Protein AF-A0A376KNY1-F1 (afdb_monomer_lite)

Sequence (199 aa):
MNQYPKTGWLLLCIYIALGVVRHRVINAESGSVFRGLLNLRKRRLEQMLTQPYLNKNAVRLAKRELRQRSLYRLTGLYNYRLQDLAVIMCDRYGLRAGYLKPWRNWLEERDGRIVFNRKWHCFRWRLFLVGQIVNTVLLILFIMYIVSHSSAEMIAPLMLLLMLVWWCPWLMITSVPTPRWTREMEVYLEKFNAEQTMV

Foldseek 3Di:
DPDPLPVLVVVLVVVVVVVVVVVCCCPPPPVVVVVVVVCPLVVVLVVLCVDPPDDPVSNVVSVLVNVQVVLCVQQVANDSLVSVLLCVLCVVVVHRSNLCNLQNVQWDDDPSATDGNVVVLVVLVVVLVVVVVVVVVVLVVVLVVCVVPHDPSNSVSVNVCCCVPPVVVSCVVSPHDDPVSVVVVVVSRVVSVVVVVVD

Secondary structure (DSSP, 8-state):
---SHHHHHHHHHHHHHHHHHHHHHHHTTHHHHHHHHHHHHHHHHHHHHH-TT--HHHHHHHHHHHHHHHHHHHH--S-HHHHHHHHHHHHHTT--TTTTGGGTTTEEEETTEEEE-HHHHHHHHHHHHHHHHHHHHHHHHHHHHHHHHS-HHHHHHHHHHHIIIIIHHHHHHH----HHHHHHHHHHHHHHHHHHTT-

Structure (mmCIF, N/CA/C/O backbone):
data_AF-A0A376KNY1-F1
#
_entry.id   AF-A0A376KNY1-F1
#
loop_
_atom_site.group_PDB
_atom_site.id
_atom_site.type_symbol
_atom_site.label_atom_id
_atom_site.label_alt_id
_atom_site.label_comp_id
_atom_site.label_asym_id
_atom_site.label_entity_id
_atom_site.label_seq_id
_atom_site.pdbx_PDB_ins_code
_atom_site.Cartn_x
_atom_site.Cartn_y
_atom_site.Cartn_z
_atom_site.occupancy
_atom_site.B_iso_or_equiv
_atom_site.auth_seq_id
_atom_site.auth_comp_id
_atom_site.auth_asym_id
_atom_site.auth_atom_id
_atom_site.pdbx_PDB_model_num
ATOM 1 N N . MET A 1 1 ? 44.664 8.152 -25.640 1.00 38.91 1 MET A N 1
ATOM 2 C CA . MET A 1 1 ? 44.221 9.043 -24.542 1.00 38.91 1 MET A CA 1
ATOM 3 C C . MET A 1 1 ? 43.233 8.282 -23.662 1.00 38.91 1 MET A C 1
ATOM 5 O O . MET A 1 1 ? 42.060 8.211 -23.992 1.00 38.91 1 MET A O 1
ATOM 9 N N . ASN A 1 2 ? 43.727 7.662 -22.583 1.00 47.97 2 ASN A N 1
ATOM 10 C CA . ASN A 1 2 ? 42.963 6.810 -21.656 1.00 47.97 2 ASN A CA 1
ATOM 11 C C . ASN A 1 2 ? 42.693 7.560 -20.344 1.00 47.97 2 ASN A C 1
ATOM 13 O O . ASN A 1 2 ? 43.424 7.376 -19.374 1.00 47.97 2 ASN A O 1
ATOM 17 N N . GLN A 1 3 ? 41.678 8.427 -20.303 1.00 49.06 3 GLN A N 1
ATOM 18 C CA . GLN A 1 3 ? 41.381 9.219 -19.094 1.00 49.06 3 GLN A CA 1
ATOM 19 C C . GLN A 1 3 ? 40.022 8.945 -18.439 1.00 49.06 3 GLN A C 1
ATOM 21 O O . GLN A 1 3 ? 39.768 9.469 -17.360 1.00 49.06 3 GLN A O 1
ATOM 26 N N . TYR A 1 4 ? 39.185 8.069 -19.001 1.00 52.22 4 TYR A N 1
ATOM 27 C CA . TYR A 1 4 ? 37.807 7.889 -18.523 1.00 52.22 4 TYR A CA 1
ATOM 28 C C . TYR A 1 4 ? 37.393 6.529 -17.915 1.00 52.22 4 TYR A C 1
ATOM 30 O O . TYR A 1 4 ? 36.236 6.446 -17.513 1.00 52.22 4 TYR A O 1
ATOM 38 N N . PRO A 1 5 ? 38.235 5.484 -17.729 1.00 53.81 5 PRO A N 1
ATOM 39 C CA . PRO A 1 5 ? 37.747 4.251 -17.096 1.00 53.81 5 PRO A CA 1
ATOM 40 C C . PRO A 1 5 ? 37.610 4.372 -15.567 1.00 53.81 5 PRO A C 1
ATOM 42 O O . PRO A 1 5 ? 36.824 3.663 -14.953 1.00 53.81 5 PRO A O 1
ATOM 45 N N . LYS A 1 6 ? 38.337 5.290 -14.911 1.00 58.53 6 LYS A N 1
ATOM 46 C CA . LYS A 1 6 ? 38.361 5.369 -13.437 1.00 58.53 6 LYS A CA 1
ATOM 47 C C . LYS A 1 6 ? 37.150 6.081 -12.833 1.00 58.53 6 LYS A C 1
ATOM 49 O O . LYS A 1 6 ? 36.800 5.797 -11.694 1.00 58.53 6 LYS A O 1
ATOM 54 N N . THR A 1 7 ? 36.510 6.993 -13.563 1.00 65.69 7 THR A N 1
ATOM 55 C CA . THR A 1 7 ? 35.470 7.885 -13.021 1.00 65.69 7 THR A CA 1
ATOM 56 C C . THR A 1 7 ? 34.124 7.192 -12.820 1.00 65.69 7 THR A C 1
ATOM 58 O O . THR A 1 7 ? 33.466 7.445 -11.816 1.00 65.69 7 THR A O 1
ATOM 61 N N . GLY A 1 8 ? 33.723 6.279 -13.709 1.00 61.78 8 GLY A N 1
ATOM 62 C CA . GLY A 1 8 ? 32.439 5.570 -13.609 1.00 61.78 8 GLY A CA 1
ATOM 63 C C . GLY A 1 8 ? 32.417 4.573 -12.457 1.00 61.78 8 GLY A C 1
ATOM 64 O O . GLY A 1 8 ? 31.467 4.541 -11.678 1.00 61.78 8 GLY A O 1
ATOM 65 N N . TRP A 1 9 ? 33.514 3.834 -12.283 1.00 67.50 9 TRP A N 1
ATOM 66 C CA . TRP A 1 9 ? 33.717 2.973 -11.120 1.00 67.50 9 TRP A CA 1
ATOM 67 C C . TRP A 1 9 ? 33.809 3.778 -9.822 1.00 67.50 9 TRP A C 1
ATOM 69 O O . TRP A 1 9 ? 33.218 3.376 -8.825 1.00 67.50 9 TRP A O 1
ATOM 79 N N . LEU A 1 10 ? 34.456 4.951 -9.832 1.00 71.38 10 LEU A N 1
ATOM 80 C CA . LEU A 1 10 ? 34.468 5.862 -8.680 1.00 71.38 10 LEU A CA 1
ATOM 81 C C . LEU A 1 10 ? 33.063 6.338 -8.308 1.00 71.38 10 LEU A C 1
ATOM 83 O O . LEU A 1 10 ? 32.704 6.290 -7.137 1.00 71.38 10 LEU A O 1
ATOM 87 N N . LEU A 1 11 ? 32.251 6.753 -9.283 1.00 69.62 11 LEU A N 1
ATOM 88 C CA . LEU A 1 11 ? 30.873 7.191 -9.048 1.00 69.62 11 LEU A CA 1
ATOM 89 C C . LEU A 1 11 ? 29.994 6.057 -8.512 1.00 69.62 11 LEU A C 1
ATOM 91 O O . LEU A 1 11 ? 29.205 6.273 -7.593 1.00 69.62 11 LEU A O 1
ATOM 95 N N . LEU A 1 12 ? 30.164 4.842 -9.035 1.00 66.56 12 LEU A N 1
ATOM 96 C CA . LEU A 1 12 ? 29.441 3.662 -8.571 1.00 66.56 12 LEU A CA 1
ATOM 97 C C . LEU A 1 12 ? 29.878 3.266 -7.150 1.00 66.56 12 LEU A C 1
ATOM 99 O O . LEU A 1 12 ? 29.029 3.003 -6.301 1.00 66.56 12 LEU A O 1
ATOM 103 N N . CYS A 1 13 ? 31.175 3.335 -6.844 1.00 71.12 13 CYS A N 1
ATOM 104 C CA . CYS A 1 13 ? 31.703 3.153 -5.491 1.00 71.12 13 CYS A CA 1
ATOM 105 C C . CYS A 1 13 ? 31.211 4.236 -4.521 1.00 71.12 13 CYS A C 1
ATOM 107 O O . CYS A 1 13 ? 30.830 3.905 -3.402 1.00 71.12 13 CYS A O 1
ATOM 109 N N . ILE A 1 14 ? 31.153 5.506 -4.937 1.00 75.88 14 ILE A N 1
ATOM 110 C CA . ILE A 1 14 ? 30.595 6.606 -4.134 1.00 75.88 14 ILE A CA 1
ATOM 111 C C . ILE A 1 14 ? 29.102 6.371 -3.879 1.00 75.88 14 ILE A C 1
ATOM 113 O O . ILE A 1 14 ? 28.644 6.550 -2.753 1.00 75.88 14 ILE A O 1
ATOM 117 N N . TYR A 1 15 ? 28.343 5.916 -4.878 1.00 75.12 15 TYR A N 1
ATOM 118 C CA . TYR A 1 15 ? 26.926 5.591 -4.721 1.00 75.12 15 TYR A CA 1
ATOM 119 C C . TYR A 1 15 ? 26.703 4.407 -3.769 1.00 75.12 15 TYR A C 1
ATOM 121 O O . TYR A 1 15 ? 25.846 4.484 -2.888 1.00 75.12 15 TYR A O 1
ATOM 129 N N . ILE A 1 16 ? 27.496 3.335 -3.885 1.00 76.81 16 ILE A N 1
ATOM 130 C CA . ILE A 1 16 ? 27.448 2.194 -2.959 1.00 76.81 16 ILE A CA 1
ATOM 131 C C . ILE A 1 16 ? 27.854 2.636 -1.550 1.00 76.81 16 ILE A C 1
ATOM 133 O O . ILE A 1 16 ? 27.160 2.301 -0.593 1.00 76.81 16 ILE A O 1
ATOM 137 N N . ALA A 1 17 ? 28.916 3.432 -1.406 1.00 72.94 17 ALA A N 1
ATOM 138 C CA . ALA A 1 17 ? 29.350 3.968 -0.120 1.00 72.94 17 ALA A CA 1
ATOM 139 C C . ALA A 1 17 ? 28.263 4.849 0.514 1.00 72.94 17 ALA A C 1
ATOM 141 O O . ALA A 1 17 ? 27.928 4.654 1.679 1.00 72.94 17 ALA A O 1
ATOM 142 N N . LEU A 1 18 ? 27.625 5.738 -0.254 1.00 75.50 18 LEU A N 1
ATOM 143 C CA . LEU A 1 18 ? 26.465 6.520 0.190 1.00 75.50 18 LEU A CA 1
ATOM 144 C C . LEU A 1 18 ? 25.275 5.627 0.552 1.00 75.50 18 LEU A C 1
ATOM 146 O O . LEU A 1 18 ? 24.586 5.905 1.530 1.00 75.50 18 LEU A O 1
ATOM 150 N N . GLY A 1 19 ? 25.036 4.543 -0.187 1.00 71.56 19 GLY A N 1
ATOM 151 C CA . GLY A 1 19 ? 24.001 3.553 0.110 1.00 71.56 19 GLY A CA 1
ATOM 152 C C . GLY A 1 19 ? 24.256 2.813 1.423 1.00 71.56 19 GLY A C 1
ATOM 153 O O . GLY A 1 19 ? 23.344 2.685 2.241 1.00 71.56 19 GLY A O 1
ATOM 154 N N . VAL A 1 20 ? 25.499 2.394 1.672 1.00 71.31 20 VAL A N 1
ATOM 155 C CA . VAL A 1 20 ? 25.932 1.736 2.913 1.00 71.31 20 VAL A CA 1
ATOM 156 C C . VAL A 1 20 ? 25.887 2.710 4.086 1.00 71.31 20 VAL A C 1
ATOM 158 O O . VAL A 1 20 ? 25.365 2.350 5.139 1.00 71.31 20 VAL A O 1
ATOM 161 N N . VAL A 1 21 ? 26.357 3.948 3.909 1.00 66.44 21 VAL A N 1
ATOM 162 C CA . VAL A 1 21 ? 26.275 5.009 4.923 1.00 66.44 21 VAL A CA 1
ATOM 163 C C . VAL A 1 21 ? 24.818 5.344 5.216 1.00 66.44 21 VAL A C 1
ATOM 165 O O . VAL A 1 21 ? 24.439 5.377 6.376 1.00 66.44 21 VAL A O 1
ATOM 168 N N . ARG A 1 22 ? 23.954 5.495 4.209 1.00 65.50 22 ARG A N 1
ATOM 169 C CA . ARG A 1 22 ? 22.515 5.728 4.402 1.00 65.50 22 ARG A CA 1
ATOM 170 C C . ARG A 1 22 ? 21.842 4.552 5.106 1.00 65.50 22 ARG A C 1
ATOM 172 O O . ARG A 1 22 ? 21.057 4.772 6.020 1.00 65.50 22 ARG A O 1
ATOM 179 N N . HIS A 1 23 ? 22.149 3.316 4.722 1.00 63.06 23 HIS A N 1
ATOM 180 C CA . HIS A 1 23 ? 21.626 2.117 5.377 1.00 63.06 23 HIS A CA 1
ATOM 181 C C . HIS A 1 23 ? 22.095 2.026 6.834 1.00 63.06 23 HIS A C 1
ATOM 183 O O . HIS A 1 23 ? 21.294 1.742 7.720 1.00 63.06 23 HIS A O 1
ATOM 189 N N . ARG A 1 24 ? 23.373 2.325 7.099 1.00 58.34 24 ARG A N 1
ATOM 190 C CA . ARG A 1 24 ? 23.946 2.409 8.447 1.00 58.34 24 ARG A CA 1
ATOM 191 C C . ARG A 1 24 ? 23.338 3.554 9.241 1.00 58.34 24 ARG A C 1
ATOM 193 O O . ARG A 1 24 ? 22.981 3.318 10.371 1.00 58.34 24 ARG A O 1
ATOM 200 N N . VAL A 1 25 ? 23.133 4.740 8.684 1.00 58.84 25 VAL A N 1
ATOM 201 C CA . VAL A 1 25 ? 22.504 5.869 9.386 1.00 58.84 25 VAL A CA 1
ATOM 202 C C . VAL A 1 25 ? 21.037 5.568 9.687 1.00 58.84 25 VAL A C 1
ATOM 204 O O . VAL A 1 25 ? 20.572 5.863 10.779 1.00 58.84 25 VAL A O 1
ATOM 207 N N . ILE A 1 26 ? 20.303 4.931 8.771 1.00 58.16 26 ILE A N 1
ATOM 208 C CA . ILE A 1 26 ? 18.899 4.547 8.985 1.00 58.16 26 ILE A CA 1
ATOM 209 C C . ILE A 1 26 ? 18.769 3.411 10.018 1.00 58.16 26 ILE A C 1
ATOM 211 O O . ILE A 1 26 ? 17.815 3.411 10.799 1.00 58.16 26 ILE A O 1
ATOM 215 N N . ASN A 1 27 ? 19.711 2.461 10.050 1.00 57.38 27 ASN A N 1
ATOM 216 C CA . ASN A 1 27 ? 19.642 1.287 10.931 1.00 57.38 27 ASN A CA 1
ATOM 217 C C . ASN A 1 27 ? 20.449 1.403 12.235 1.00 57.38 27 ASN A C 1
ATOM 219 O O . ASN A 1 27 ? 20.091 0.752 13.213 1.00 57.38 27 ASN A O 1
ATOM 223 N N . ALA A 1 28 ? 21.498 2.219 12.285 1.00 53.12 28 ALA A N 1
ATOM 224 C CA . ALA A 1 28 ? 22.268 2.527 13.484 1.00 53.12 28 ALA A CA 1
ATOM 225 C C . ALA A 1 28 ? 21.702 3.807 14.111 1.00 53.12 28 ALA A C 1
ATOM 227 O O . ALA A 1 28 ? 21.811 4.898 13.560 1.00 53.12 28 ALA A O 1
ATOM 228 N N . GLU A 1 29 ? 21.042 3.621 15.253 1.00 49.06 29 GLU A N 1
ATOM 229 C CA . GLU A 1 29 ? 20.646 4.622 16.259 1.00 49.06 29 GLU A CA 1
ATOM 230 C C . GLU A 1 29 ? 19.673 5.744 15.852 1.00 49.06 29 GLU A C 1
ATOM 232 O O . GLU A 1 29 ? 18.775 6.058 16.631 1.00 49.06 29 GLU A O 1
ATOM 237 N N . SER A 1 30 ? 19.702 6.298 14.638 1.00 49.19 30 SER A N 1
ATOM 238 C CA . SER A 1 30 ? 18.729 7.336 14.260 1.00 49.19 30 SER A CA 1
ATOM 239 C C . SER A 1 30 ? 17.308 6.767 14.115 1.00 49.19 30 SER A C 1
ATOM 241 O O . SER A 1 30 ? 16.323 7.412 14.479 1.00 49.19 30 SER A O 1
ATOM 243 N N . GLY A 1 31 ? 17.180 5.508 13.685 1.00 50.56 31 GLY A N 1
ATOM 244 C CA . GLY A 1 31 ? 15.896 4.822 13.565 1.00 50.56 31 GLY A CA 1
ATOM 245 C C . GLY A 1 31 ? 15.160 4.652 14.901 1.00 50.56 31 GLY A C 1
ATOM 246 O O . GLY A 1 31 ? 13.927 4.677 14.917 1.00 50.56 31 GLY A O 1
ATOM 247 N N . SER A 1 32 ? 15.869 4.520 16.029 1.00 53.69 32 SER A N 1
ATOM 248 C CA . SER A 1 32 ? 15.250 4.409 17.359 1.00 53.69 32 SER A CA 1
ATOM 249 C C . SER A 1 32 ? 14.794 5.773 17.884 1.00 53.69 32 SER A C 1
ATOM 251 O O . SER A 1 32 ? 13.691 5.867 18.425 1.00 53.69 32 SER A O 1
ATOM 253 N N . VAL A 1 33 ? 15.562 6.838 17.632 1.00 54.88 33 VAL A N 1
ATOM 254 C CA . VAL A 1 33 ? 15.204 8.223 17.981 1.00 54.88 33 VAL A CA 1
ATOM 255 C C . VAL A 1 33 ? 14.009 8.704 17.153 1.00 54.88 33 VAL A C 1
ATOM 257 O O . VAL A 1 33 ? 13.031 9.198 17.716 1.00 54.88 33 VAL A O 1
ATOM 260 N N . PHE A 1 34 ? 14.003 8.463 15.838 1.00 53.09 34 PHE A N 1
ATOM 261 C CA . PHE A 1 34 ? 12.861 8.774 14.971 1.00 53.09 34 PHE A CA 1
ATOM 262 C C . PHE A 1 34 ? 11.620 7.941 15.319 1.00 53.09 34 PHE A C 1
ATOM 264 O O . PHE A 1 34 ? 10.513 8.482 15.373 1.00 53.09 34 PHE A O 1
ATOM 271 N N . ARG A 1 35 ? 11.768 6.641 15.625 1.00 55.31 35 ARG A N 1
ATOM 272 C CA . ARG A 1 35 ? 10.652 5.828 16.151 1.00 55.31 35 ARG A CA 1
ATOM 273 C C . ARG A 1 35 ? 10.163 6.359 17.498 1.00 55.31 35 ARG A C 1
ATOM 275 O O . ARG A 1 35 ? 8.956 6.368 17.727 1.00 55.31 35 ARG A O 1
ATOM 282 N N . GLY A 1 36 ? 11.064 6.815 18.366 1.00 59.38 36 GLY A N 1
ATOM 283 C CA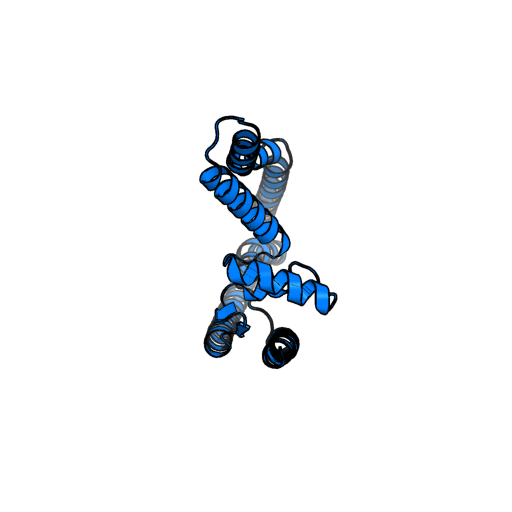 . GLY A 1 36 ? 10.751 7.455 19.642 1.00 59.38 36 GLY A CA 1
ATOM 284 C C . GLY A 1 36 ? 9.909 8.713 19.452 1.00 59.38 36 GLY A C 1
ATOM 285 O O . GLY A 1 36 ? 8.824 8.801 20.025 1.00 59.38 36 GLY A O 1
ATOM 286 N N . LEU A 1 37 ? 10.341 9.618 18.568 1.00 60.44 37 LEU A N 1
ATOM 287 C CA . LEU A 1 37 ? 9.654 10.868 18.238 1.00 60.44 37 LEU A CA 1
ATOM 288 C C . LEU A 1 37 ? 8.262 10.621 17.630 1.00 60.44 37 LEU A C 1
ATOM 290 O O . LEU A 1 37 ? 7.267 11.204 18.061 1.00 60.44 37 LEU A O 1
ATOM 294 N N . LEU A 1 38 ? 8.163 9.684 16.681 1.00 61.25 38 LEU A N 1
ATOM 295 C CA . LEU A 1 38 ? 6.892 9.284 16.063 1.00 61.25 38 LEU A CA 1
ATOM 296 C C . LEU A 1 38 ? 5.940 8.608 17.066 1.00 61.25 38 LEU A C 1
ATOM 298 O O . LEU A 1 38 ? 4.716 8.692 16.922 1.00 61.25 38 LEU A O 1
ATOM 302 N N . ASN A 1 39 ? 6.482 7.970 18.107 1.00 69.38 39 ASN A N 1
ATOM 303 C CA . ASN A 1 39 ? 5.711 7.339 19.174 1.00 69.38 39 ASN A CA 1
ATOM 304 C C . ASN A 1 39 ? 5.406 8.278 20.356 1.00 69.38 39 ASN A C 1
ATOM 306 O O . ASN A 1 39 ? 4.609 7.891 21.207 1.00 69.38 39 ASN A O 1
ATOM 310 N N . LEU A 1 40 ? 5.938 9.508 20.413 1.00 75.75 40 LEU A N 1
ATOM 311 C CA . LEU A 1 40 ? 5.640 10.464 21.497 1.00 75.75 40 LEU A CA 1
ATOM 312 C C . LEU A 1 40 ? 4.146 10.760 21.607 1.00 75.75 40 LEU A C 1
ATOM 314 O O . LEU A 1 40 ? 3.589 10.768 22.699 1.00 75.75 40 LEU A O 1
ATOM 318 N N . ARG A 1 41 ? 3.469 10.940 20.467 1.00 72.12 41 ARG A N 1
ATOM 319 C CA . ARG A 1 41 ? 2.015 11.156 20.449 1.00 72.12 41 ARG A CA 1
ATOM 320 C C . ARG A 1 41 ? 1.249 9.937 20.973 1.00 72.12 41 ARG A C 1
ATOM 322 O O . ARG A 1 41 ? 0.255 10.113 21.663 1.00 72.12 41 ARG A O 1
ATOM 329 N N . LYS A 1 42 ? 1.716 8.718 20.671 1.00 80.50 42 LYS A N 1
ATOM 330 C CA . LYS A 1 42 ? 1.126 7.477 21.199 1.00 80.50 42 LYS A CA 1
ATOM 331 C C . LYS A 1 42 ? 1.323 7.397 22.718 1.00 80.50 42 LYS A C 1
ATOM 333 O O . LYS A 1 42 ? 0.345 7.234 23.433 1.00 80.50 42 LYS A O 1
ATOM 338 N N . ARG A 1 43 ? 2.553 7.614 23.196 1.00 81.56 43 ARG A N 1
ATOM 339 C CA . ARG A 1 43 ? 2.891 7.628 24.628 1.00 81.56 43 ARG A CA 1
ATOM 340 C C . ARG A 1 43 ? 2.097 8.684 25.397 1.00 81.56 43 ARG A C 1
ATOM 342 O O . ARG A 1 43 ? 1.577 8.383 26.459 1.00 81.56 43 ARG A O 1
ATOM 349 N N . ARG A 1 44 ? 1.936 9.890 24.839 1.00 81.94 44 ARG A N 1
ATOM 350 C CA . ARG A 1 44 ? 1.109 10.951 25.436 1.00 81.94 44 ARG A CA 1
ATOM 351 C C . ARG A 1 44 ? -0.354 10.520 25.573 1.00 81.94 44 ARG A C 1
ATOM 353 O O . ARG A 1 44 ? -0.952 10.764 26.611 1.00 81.94 44 ARG A O 1
ATOM 360 N N . LEU A 1 45 ? -0.926 9.879 24.551 1.00 81.88 45 LEU A N 1
ATOM 361 C CA . LEU A 1 45 ? -2.303 9.375 24.611 1.00 81.88 45 LEU A CA 1
ATOM 362 C C . LEU A 1 45 ? -2.453 8.243 25.638 1.00 81.88 45 LEU A C 1
ATOM 364 O O . LEU A 1 45 ? -3.438 8.217 26.366 1.00 81.88 45 LEU A O 1
ATOM 368 N N . GLU A 1 46 ? -1.474 7.345 25.740 1.00 84.12 46 GLU A N 1
ATOM 369 C CA . GLU A 1 46 ? -1.447 6.294 26.768 1.00 84.12 46 GLU A CA 1
ATOM 370 C C . GLU A 1 46 ? -1.334 6.891 28.183 1.00 84.12 46 GLU A C 1
ATOM 372 O O . GLU A 1 46 ? -2.079 6.494 29.072 1.00 84.12 46 GLU A O 1
ATOM 377 N N . GLN A 1 47 ? -0.496 7.913 28.376 1.00 83.56 47 GLN A N 1
ATOM 378 C CA . GLN A 1 47 ? -0.372 8.645 29.644 1.00 83.56 47 GLN A CA 1
ATOM 379 C C . GLN A 1 47 ? -1.653 9.405 30.019 1.00 83.56 47 GLN A C 1
ATOM 381 O O . GLN A 1 47 ? -2.032 9.436 31.189 1.00 83.56 47 GLN A O 1
ATOM 386 N N . MET A 1 48 ? -2.368 9.976 29.044 1.00 80.69 48 MET A N 1
ATOM 387 C CA . MET A 1 48 ? -3.674 10.603 29.290 1.00 80.69 48 MET A CA 1
ATOM 388 C C . MET A 1 48 ? -4.697 9.590 29.822 1.00 80.69 48 MET A C 1
ATOM 390 O O . MET A 1 48 ? -5.510 9.942 30.669 1.00 80.69 48 MET A O 1
ATOM 394 N N . LEU A 1 49 ? -4.642 8.327 29.382 1.00 83.06 49 LEU A N 1
ATOM 395 C CA . LEU A 1 49 ? -5.544 7.278 29.876 1.00 83.06 49 LEU A CA 1
ATOM 396 C C . LEU A 1 49 ? -5.249 6.842 31.317 1.00 83.06 49 LEU A C 1
ATOM 398 O O . LEU A 1 49 ? -6.140 6.297 31.963 1.00 83.06 49 LEU A O 1
ATOM 402 N N . THR A 1 50 ? -4.036 7.078 31.822 1.00 82.69 50 THR A N 1
ATOM 403 C CA . THR A 1 50 ? -3.656 6.748 33.207 1.00 82.69 50 THR A CA 1
ATOM 404 C C . THR A 1 50 ? -4.018 7.833 34.225 1.00 82.69 50 THR A C 1
ATOM 406 O O . THR A 1 50 ? -3.939 7.589 35.425 1.00 82.69 50 THR A O 1
ATOM 409 N N . GLN A 1 51 ? -4.417 9.029 33.778 1.00 83.38 51 GLN A N 1
ATOM 410 C CA . GLN A 1 51 ? -4.734 10.146 34.670 1.00 83.38 51 GLN A CA 1
ATOM 411 C C . GLN A 1 51 ? -6.157 10.010 35.251 1.00 83.38 51 GLN A C 1
ATOM 413 O O . GLN A 1 51 ? -7.125 9.997 34.487 1.00 83.38 51 GLN A O 1
ATOM 418 N N . PRO A 1 52 ? -6.323 9.964 36.589 1.00 73.69 52 PRO A N 1
ATOM 419 C CA . PRO A 1 52 ? -7.616 9.693 37.231 1.00 73.69 52 PRO A CA 1
ATOM 420 C C . PRO A 1 52 ? -8.621 10.854 37.134 1.00 73.69 52 PRO A C 1
ATOM 422 O O . PRO A 1 52 ? -9.812 10.657 37.354 1.00 73.69 52 PRO A O 1
ATOM 425 N N . TYR A 1 53 ? -8.164 12.057 36.781 1.00 76.06 53 TYR A N 1
ATOM 426 C CA . TYR A 1 53 ? -8.976 13.278 36.689 1.00 76.06 53 TYR A CA 1
ATOM 427 C C . TYR A 1 53 ? -9.467 13.592 35.265 1.00 76.06 53 TYR A C 1
ATOM 429 O O . TYR A 1 53 ? -10.066 14.643 35.030 1.00 76.06 53 TYR A O 1
ATOM 437 N N . LEU A 1 54 ? -9.211 12.718 34.285 1.00 78.75 54 LEU A N 1
ATOM 438 C CA . LEU A 1 54 ? -9.585 12.991 32.900 1.00 78.75 54 LEU A CA 1
ATOM 439 C C . LEU A 1 54 ? -11.102 12.840 32.689 1.00 78.75 54 LEU A C 1
ATOM 441 O O . LEU A 1 54 ? -11.714 11.841 33.065 1.00 78.75 54 LEU A O 1
ATOM 445 N N . ASN A 1 55 ? -11.713 13.816 32.012 1.00 85.25 55 ASN A N 1
ATOM 446 C CA . ASN A 1 55 ? -13.125 13.765 31.630 1.00 85.25 55 ASN A CA 1
ATOM 447 C C . ASN A 1 55 ? -13.437 12.474 30.840 1.00 85.25 55 ASN A C 1
ATOM 449 O O . ASN A 1 55 ? -12.727 12.135 29.889 1.00 85.25 55 ASN A O 1
ATOM 453 N N . LYS A 1 56 ? -14.543 11.786 31.166 1.00 85.75 56 LYS A N 1
ATOM 454 C CA . LYS A 1 56 ? -15.015 10.567 30.474 1.00 85.75 56 LYS A CA 1
ATOM 455 C C . LYS A 1 56 ? -15.073 10.732 28.946 1.00 85.75 56 LYS A C 1
ATOM 457 O O . LYS A 1 56 ? -14.726 9.807 28.208 1.00 85.75 56 LYS A O 1
ATOM 462 N N . ASN A 1 57 ? -15.451 11.915 28.454 1.00 86.50 57 ASN A N 1
ATOM 463 C CA . ASN A 1 57 ? -15.467 12.217 27.019 1.00 86.50 57 ASN A CA 1
ATOM 464 C C . ASN A 1 57 ? -14.060 12.250 26.404 1.00 86.50 57 ASN A C 1
ATOM 466 O O . ASN A 1 57 ? -13.856 11.710 25.314 1.00 86.50 57 ASN A O 1
ATOM 470 N N . ALA A 1 58 ? -13.088 12.823 27.117 1.00 84.94 58 ALA A N 1
ATOM 471 C CA . ALA A 1 58 ? -11.694 12.876 26.691 1.00 84.94 58 ALA A CA 1
ATOM 472 C C . ALA A 1 58 ? -11.050 11.479 26.698 1.00 84.94 58 ALA A C 1
ATOM 474 O O . ALA A 1 58 ? -10.364 11.122 25.743 1.00 84.94 58 ALA A O 1
ATOM 475 N N . VAL A 1 59 ? -11.362 10.642 27.696 1.00 87.19 59 VAL A N 1
ATOM 476 C CA . VAL A 1 59 ? -10.935 9.229 27.737 1.00 87.19 59 VAL A CA 1
ATOM 477 C C . VAL A 1 59 ? -11.447 8.472 26.510 1.00 87.19 59 VAL A C 1
ATOM 479 O O . VAL A 1 59 ? -10.689 7.765 25.842 1.00 87.19 59 VAL A O 1
ATOM 482 N N . ARG A 1 60 ? -12.734 8.631 26.171 1.00 87.75 60 ARG A N 1
ATOM 483 C CA . ARG A 1 60 ? -13.337 7.981 24.997 1.00 87.75 60 ARG A CA 1
ATOM 484 C C . ARG A 1 60 ? -12.674 8.430 23.694 1.00 87.75 60 ARG A C 1
ATOM 486 O O . ARG A 1 60 ? -12.439 7.597 22.819 1.00 87.75 60 ARG A O 1
ATOM 493 N N . LEU A 1 61 ? -12.357 9.717 23.569 1.00 88.38 61 LEU A N 1
ATOM 494 C CA . LEU A 1 61 ? -11.690 10.268 22.390 1.00 88.38 61 LEU A CA 1
ATOM 495 C C . LEU A 1 61 ? -10.244 9.763 22.266 1.00 88.38 61 LEU A C 1
ATOM 497 O O . LEU A 1 61 ? -9.853 9.308 21.194 1.00 88.38 61 LEU A O 1
ATOM 501 N N . ALA A 1 62 ? -9.490 9.728 23.368 1.00 86.69 62 ALA A N 1
ATOM 502 C CA . ALA A 1 62 ? -8.133 9.182 23.394 1.00 86.69 62 ALA A CA 1
ATOM 503 C C . ALA A 1 62 ? -8.096 7.692 23.010 1.00 86.69 62 ALA A C 1
ATOM 505 O O . ALA A 1 62 ? -7.255 7.280 22.209 1.00 86.69 62 ALA A O 1
ATOM 506 N N . LYS A 1 63 ? -9.049 6.885 23.506 1.00 89.06 63 LYS A N 1
ATOM 507 C CA . LYS A 1 63 ? -9.190 5.472 23.105 1.00 89.06 63 LYS A CA 1
ATOM 508 C C . LYS A 1 63 ? -9.490 5.319 21.611 1.00 89.06 63 LYS A C 1
ATOM 510 O O . LYS A 1 63 ? -8.904 4.451 20.966 1.00 89.06 63 LYS A O 1
ATOM 515 N N . ARG A 1 64 ? -10.375 6.155 21.049 1.00 88.44 64 ARG A N 1
ATOM 516 C CA . ARG A 1 64 ? -10.697 6.136 19.609 1.00 88.44 64 ARG A CA 1
ATOM 517 C C . ARG A 1 64 ? -9.480 6.473 18.752 1.00 88.44 64 ARG A C 1
ATOM 519 O O . ARG A 1 64 ? -9.184 5.729 17.826 1.00 88.44 64 ARG A O 1
ATOM 526 N N . GLU A 1 65 ? -8.746 7.525 19.097 1.00 88.88 65 GLU A N 1
ATOM 527 C CA . GLU A 1 65 ? -7.533 7.935 18.378 1.00 88.88 65 GLU A CA 1
ATOM 528 C C . GLU A 1 65 ? -6.441 6.850 18.436 1.00 88.88 65 GLU A C 1
ATOM 530 O O . GLU A 1 65 ? -5.798 6.539 17.430 1.00 88.88 65 GLU A O 1
ATOM 535 N N . LEU A 1 66 ? -6.245 6.215 19.598 1.00 88.19 66 LEU A N 1
ATOM 536 C CA . LEU A 1 66 ? -5.307 5.096 19.737 1.00 88.19 66 LEU A CA 1
ATOM 537 C C . LEU A 1 66 ? -5.701 3.903 18.861 1.00 88.19 66 LEU A C 1
ATOM 539 O O . LEU A 1 66 ? -4.835 3.343 18.183 1.00 88.19 66 LEU A O 1
ATOM 543 N N . ARG A 1 67 ? -6.993 3.552 18.830 1.00 89.69 67 ARG A N 1
ATOM 544 C CA . ARG A 1 67 ? -7.531 2.503 17.953 1.00 89.69 67 ARG A CA 1
ATOM 545 C C . ARG A 1 67 ? -7.339 2.851 16.478 1.00 89.69 67 ARG A C 1
ATOM 547 O O . ARG A 1 67 ? -6.849 2.023 15.724 1.00 89.69 67 ARG A O 1
ATOM 554 N N . GLN A 1 68 ? -7.651 4.070 16.052 1.00 88.06 68 GLN A N 1
ATOM 555 C CA . GLN A 1 68 ? -7.465 4.484 14.656 1.00 88.06 68 GLN A CA 1
ATOM 556 C C . GLN A 1 68 ? -5.994 4.417 14.231 1.00 88.06 68 GLN A C 1
ATOM 558 O O . GLN A 1 68 ? -5.666 3.999 13.124 1.00 88.06 68 GLN A O 1
ATOM 563 N N . ARG A 1 69 ? -5.065 4.763 15.126 1.00 87.62 69 ARG A N 1
ATOM 564 C CA . ARG A 1 69 ? -3.627 4.650 14.847 1.00 87.62 69 ARG A CA 1
ATOM 565 C C . ARG A 1 69 ? -3.146 3.211 14.740 1.00 87.62 69 ARG A C 1
ATOM 567 O O . ARG A 1 69 ? -2.299 2.927 13.889 1.00 87.62 69 ARG A O 1
ATOM 574 N N . SER A 1 70 ? -3.626 2.317 15.604 1.00 86.62 70 SER A N 1
ATOM 575 C CA . SER A 1 70 ? -3.280 0.897 15.504 1.00 86.62 70 SER A CA 1
ATOM 576 C C . SER A 1 70 ? -3.872 0.287 14.235 1.00 86.62 70 SER A C 1
ATOM 578 O O . SER A 1 70 ? -3.149 -0.372 13.489 1.00 86.62 70 SER A O 1
ATOM 580 N N . LEU A 1 71 ? -5.131 0.601 13.927 1.00 89.06 71 LEU A N 1
ATOM 581 C CA . LEU A 1 71 ? -5.815 0.152 12.719 1.00 89.06 71 LEU A CA 1
ATOM 582 C C . LEU A 1 71 ? -5.180 0.699 11.440 1.00 89.06 71 LEU A C 1
ATOM 584 O O . LEU A 1 71 ? -5.007 -0.060 10.491 1.00 89.06 71 LEU A O 1
ATOM 588 N N . TYR A 1 72 ? -4.743 1.959 11.409 1.00 88.75 72 TYR A N 1
ATOM 589 C CA . TYR A 1 72 ? -3.978 2.504 10.285 1.00 88.75 72 TYR A CA 1
ATOM 590 C C . TYR A 1 72 ? -2.671 1.736 10.058 1.00 88.75 72 TYR A C 1
ATOM 592 O O . TYR A 1 72 ? -2.328 1.424 8.920 1.00 88.75 72 TYR A O 1
ATOM 600 N N . ARG A 1 73 ? -1.933 1.395 11.125 1.00 86.31 73 ARG A N 1
ATOM 601 C CA . ARG A 1 73 ? -0.703 0.592 10.994 1.00 86.31 73 ARG A CA 1
ATOM 602 C C . ARG A 1 73 ? -0.986 -0.822 10.488 1.00 86.31 73 ARG A C 1
ATOM 604 O O . ARG A 1 73 ? -0.155 -1.367 9.767 1.00 86.31 73 ARG A O 1
ATOM 611 N N . LEU A 1 74 ? -2.132 -1.388 10.860 1.00 87.44 74 LEU A N 1
ATOM 612 C CA . LEU A 1 74 ? -2.546 -2.734 10.480 1.00 87.44 74 LEU A CA 1
ATOM 613 C C . LEU A 1 74 ? -3.053 -2.804 9.027 1.00 87.44 74 LEU A C 1
ATOM 615 O O . LEU A 1 74 ? -2.607 -3.650 8.256 1.00 87.44 74 LEU A O 1
ATOM 619 N N . THR A 1 75 ? -3.951 -1.892 8.651 1.00 88.06 75 THR A N 1
ATOM 620 C CA . THR A 1 75 ? -4.671 -1.901 7.365 1.00 88.06 75 THR A CA 1
ATOM 621 C C . THR A 1 75 ? -4.017 -1.032 6.291 1.00 88.06 75 THR A C 1
ATOM 623 O O . THR A 1 75 ? -4.135 -1.307 5.100 1.00 88.06 75 THR A O 1
ATOM 626 N N . GLY A 1 76 ? -3.292 0.019 6.683 1.00 86.62 76 GLY A N 1
ATOM 627 C CA . GLY A 1 76 ? -2.701 1.001 5.771 1.00 86.62 76 GLY A CA 1
ATOM 628 C C . GLY A 1 76 ? -3.694 2.005 5.171 1.00 86.62 76 GLY A C 1
ATOM 629 O O . GLY A 1 76 ? -3.322 2.726 4.241 1.00 86.62 76 GLY A O 1
ATOM 630 N N . LEU A 1 77 ? -4.930 2.052 5.683 1.00 89.12 77 LEU A N 1
ATOM 631 C CA . LEU A 1 77 ? -6.037 2.872 5.182 1.00 89.12 77 LEU A CA 1
ATOM 632 C C . LEU A 1 77 ? -6.222 4.132 6.030 1.00 89.12 77 LEU A C 1
ATOM 634 O O . LEU A 1 77 ? -6.300 4.042 7.249 1.00 89.12 77 LEU A O 1
ATOM 638 N N . TYR A 1 78 ? -6.316 5.310 5.410 1.00 84.38 78 TYR A N 1
ATOM 639 C CA . TYR A 1 78 ? -6.406 6.581 6.148 1.00 84.38 78 TYR A CA 1
ATOM 640 C C . TYR A 1 78 ? -7.794 6.855 6.739 1.00 84.38 78 TYR A C 1
ATOM 642 O O . TYR A 1 78 ? -7.891 7.393 7.838 1.00 84.38 78 TYR A O 1
ATOM 650 N N . ASN A 1 79 ? -8.863 6.493 6.026 1.00 87.69 79 ASN A N 1
ATOM 651 C CA . ASN A 1 79 ? -10.231 6.768 6.457 1.00 87.69 79 ASN A CA 1
ATOM 652 C C . ASN A 1 79 ? -10.640 5.824 7.600 1.00 87.69 79 ASN A C 1
ATOM 654 O O . ASN A 1 79 ? -10.639 4.608 7.425 1.00 87.69 79 ASN A O 1
ATOM 658 N N . TYR A 1 80 ? -11.017 6.381 8.755 1.00 84.75 80 TYR A N 1
ATOM 659 C CA . TYR A 1 80 ? -11.359 5.605 9.949 1.00 84.75 80 TYR A CA 1
ATOM 660 C C . TYR A 1 80 ? -12.565 4.676 9.749 1.00 84.75 80 TYR A C 1
ATOM 662 O O . TYR A 1 80 ? -12.553 3.565 10.267 1.00 84.75 80 TYR A O 1
ATOM 670 N N . ARG A 1 81 ? -13.577 5.083 8.966 1.00 87.12 81 ARG A N 1
ATOM 671 C CA . ARG A 1 81 ? -14.756 4.236 8.686 1.00 87.12 81 ARG A CA 1
ATOM 672 C C . ARG A 1 81 ? -14.361 3.035 7.830 1.00 87.12 81 ARG A C 1
ATOM 674 O O . ARG A 1 81 ? -14.771 1.909 8.088 1.00 87.12 81 ARG A O 1
ATOM 681 N N . LEU A 1 82 ? -13.472 3.277 6.868 1.00 90.12 82 LEU A N 1
ATOM 682 C CA . LEU A 1 82 ? -12.920 2.249 5.994 1.00 90.12 82 LEU A CA 1
ATOM 683 C C . LEU A 1 82 ? -11.995 1.281 6.752 1.00 90.12 82 LEU A C 1
ATOM 685 O O . LEU A 1 82 ? -11.959 0.104 6.419 1.00 90.12 82 LEU A O 1
ATOM 689 N N . GLN A 1 83 ? -11.259 1.751 7.767 1.00 91.31 83 GLN A N 1
ATOM 690 C CA . GLN A 1 83 ? -10.397 0.898 8.596 1.00 91.31 83 GLN A CA 1
ATOM 691 C C . GLN A 1 83 ? -11.195 -0.192 9.316 1.00 91.31 83 GLN A C 1
ATOM 693 O O . GLN A 1 83 ? -10.798 -1.353 9.272 1.00 91.31 83 GLN A O 1
ATOM 698 N N . ASP A 1 84 ? -12.305 0.172 9.963 1.00 89.44 84 ASP A N 1
ATOM 699 C CA . ASP A 1 84 ? -13.137 -0.790 10.692 1.00 89.44 84 ASP A CA 1
ATOM 700 C C . ASP A 1 84 ? -13.772 -1.811 9.730 1.00 89.44 84 ASP A C 1
ATOM 702 O O . ASP A 1 84 ? -13.694 -3.015 9.973 1.00 89.44 84 ASP A O 1
ATOM 706 N N . LEU A 1 85 ? -14.310 -1.354 8.593 1.00 90.19 85 LEU A N 1
ATOM 707 C CA . LEU A 1 85 ? -14.875 -2.240 7.566 1.00 90.19 85 LEU A CA 1
ATOM 708 C C . LEU A 1 85 ? -13.824 -3.168 6.950 1.00 90.19 85 LEU A C 1
ATOM 710 O O . LEU A 1 85 ? -14.083 -4.353 6.749 1.00 90.19 85 LEU A O 1
ATOM 714 N N . ALA A 1 86 ? -12.623 -2.653 6.690 1.00 90.56 86 ALA A N 1
ATOM 715 C CA . ALA A 1 86 ? -11.531 -3.438 6.137 1.00 90.56 86 ALA A CA 1
ATOM 716 C C . ALA A 1 86 ? -11.098 -4.565 7.074 1.00 90.56 86 ALA A C 1
ATOM 718 O O . ALA A 1 86 ? -10.774 -5.644 6.590 1.00 90.56 86 ALA A O 1
ATOM 719 N N . VAL A 1 87 ? -11.105 -4.345 8.394 1.00 91.75 87 VAL A N 1
ATOM 720 C CA . VAL A 1 87 ? -10.805 -5.412 9.361 1.00 91.75 87 VAL A CA 1
ATOM 721 C C . VAL A 1 87 ? -11.853 -6.512 9.286 1.00 91.75 87 VAL A C 1
ATOM 723 O O . VAL A 1 87 ? -11.478 -7.671 9.162 1.00 91.75 87 VAL A O 1
ATOM 726 N N . ILE A 1 88 ? -13.141 -6.157 9.299 1.00 91.38 88 ILE A N 1
ATOM 727 C CA . ILE A 1 88 ? -14.240 -7.134 9.240 1.00 91.38 88 ILE A CA 1
ATOM 728 C C . ILE A 1 88 ? -14.174 -7.938 7.938 1.00 91.38 88 ILE A C 1
ATOM 730 O O . ILE A 1 88 ? -14.275 -9.162 7.955 1.00 91.38 88 ILE A O 1
ATOM 734 N N . MET A 1 89 ? -13.965 -7.259 6.810 1.00 91.19 89 MET A N 1
ATOM 735 C CA . MET A 1 89 ? -13.818 -7.905 5.509 1.00 91.19 89 MET A CA 1
ATOM 736 C C . MET A 1 89 ? -12.595 -8.833 5.476 1.00 91.19 89 MET A C 1
ATOM 738 O O . MET A 1 89 ? -12.699 -9.968 5.017 1.00 91.19 89 MET A O 1
ATOM 742 N N . CYS A 1 90 ? -11.432 -8.369 5.950 1.00 91.50 90 CYS A N 1
ATOM 743 C CA . CYS A 1 90 ? -10.213 -9.176 5.919 1.00 91.50 90 CYS A CA 1
ATOM 744 C C . CYS A 1 90 ? -10.323 -10.409 6.819 1.00 91.50 90 CYS A C 1
ATOM 746 O O . CYS A 1 90 ? -9.888 -11.481 6.413 1.00 91.50 90 CYS A O 1
ATOM 748 N N . ASP A 1 91 ? -10.926 -10.265 7.997 1.00 92.31 91 ASP A N 1
ATOM 749 C CA . ASP A 1 91 ? -11.169 -11.369 8.927 1.00 92.31 91 ASP A CA 1
ATOM 750 C C . ASP A 1 91 ? -12.115 -12.414 8.313 1.00 92.31 91 ASP A C 1
ATOM 752 O O . ASP A 1 91 ? -11.787 -13.598 8.256 1.00 92.31 91 ASP A O 1
ATOM 756 N N . ARG A 1 92 ? -13.232 -11.967 7.723 1.00 91.06 92 ARG A N 1
ATOM 757 C CA . ARG A 1 92 ? -14.247 -12.845 7.118 1.00 91.06 92 ARG A CA 1
ATOM 758 C C . ARG A 1 92 ? -13.721 -13.690 5.956 1.00 91.06 92 ARG A C 1
ATOM 760 O O . ARG A 1 92 ? -14.090 -14.854 5.839 1.00 91.06 92 ARG A O 1
ATOM 767 N N . TYR A 1 93 ? -12.883 -13.116 5.094 1.00 90.00 93 TYR A N 1
ATOM 768 C CA . TYR A 1 93 ? -12.354 -13.809 3.910 1.00 90.00 93 TYR A CA 1
ATOM 769 C C . TYR A 1 93 ? -10.920 -14.334 4.094 1.00 90.00 93 TYR A C 1
ATOM 771 O O . TYR A 1 93 ? -10.291 -14.734 3.114 1.00 90.00 93 TYR A O 1
ATOM 779 N N . GLY A 1 94 ? -10.376 -14.321 5.318 1.00 90.06 94 GLY A N 1
ATOM 780 C CA . GLY A 1 94 ? -9.019 -14.806 5.604 1.00 90.06 94 GLY A CA 1
ATOM 781 C C . GLY A 1 94 ? -7.913 -14.030 4.876 1.00 90.06 94 GLY A C 1
ATOM 782 O O . GLY A 1 94 ? -6.859 -14.582 4.554 1.00 90.06 94 GLY A O 1
ATOM 783 N N . LEU A 1 95 ? -8.146 -12.751 4.572 1.00 90.75 95 LEU A N 1
ATOM 784 C CA . LEU A 1 95 ? -7.207 -11.899 3.847 1.00 90.75 95 LEU A CA 1
ATOM 785 C C . LEU A 1 95 ? -6.193 -11.268 4.806 1.00 90.75 95 LEU A C 1
ATOM 787 O O . LEU A 1 95 ? -6.469 -10.981 5.971 1.00 90.75 95 LEU A O 1
ATOM 791 N N . ARG A 1 96 ? -4.995 -10.967 4.295 1.00 90.12 96 ARG A N 1
ATOM 792 C CA . ARG A 1 96 ? -3.993 -10.214 5.060 1.00 90.12 96 ARG A CA 1
ATOM 793 C C . ARG A 1 96 ? -4.576 -8.862 5.474 1.00 90.12 96 ARG A C 1
ATOM 795 O O . ARG A 1 96 ? -5.114 -8.150 4.639 1.00 90.12 96 ARG A O 1
ATOM 802 N N . ALA A 1 97 ? -4.344 -8.434 6.712 1.00 85.25 97 ALA A N 1
ATOM 803 C CA . ALA A 1 97 ? -4.928 -7.190 7.223 1.00 85.25 97 ALA A CA 1
ATOM 804 C C . ALA A 1 97 ? -4.601 -5.930 6.386 1.00 85.25 97 ALA A C 1
ATOM 806 O O . ALA A 1 97 ? -5.404 -5.008 6.298 1.00 85.25 97 ALA A O 1
ATOM 807 N N . GLY A 1 98 ? -3.440 -5.903 5.722 1.00 87.31 98 GLY A N 1
ATOM 808 C CA . GLY A 1 98 ? -3.036 -4.841 4.795 1.00 87.31 98 GLY A CA 1
ATOM 809 C C . GLY A 1 98 ? -3.428 -5.073 3.332 1.00 87.31 98 GLY A C 1
ATOM 810 O O . GLY A 1 98 ? -2.834 -4.437 2.463 1.00 87.31 98 GLY A O 1
ATOM 811 N N . TYR A 1 99 ? -4.350 -5.995 3.034 1.00 90.25 99 TYR A N 1
ATOM 812 C CA . TYR A 1 99 ? -4.723 -6.376 1.667 1.00 90.25 99 TYR A CA 1
ATOM 813 C C . TYR A 1 99 ? -5.215 -5.176 0.856 1.00 90.25 99 TYR A C 1
ATOM 815 O O . TYR A 1 99 ? -4.730 -4.957 -0.244 1.00 90.25 99 TYR A O 1
ATOM 823 N N . LEU A 1 100 ? -6.080 -4.332 1.428 1.00 90.69 100 LEU A N 1
ATOM 824 C CA . LEU A 1 100 ? -6.652 -3.164 0.742 1.00 90.69 100 LEU A CA 1
ATOM 825 C C . LEU A 1 100 ? -5.697 -1.960 0.623 1.00 90.69 100 LEU A C 1
ATOM 827 O O . LEU A 1 100 ? -6.006 -0.984 -0.064 1.00 90.69 100 LEU A O 1
ATOM 831 N N . LYS A 1 101 ? -4.517 -2.012 1.254 1.00 89.19 101 LYS A N 1
ATOM 832 C CA . LYS A 1 101 ? -3.534 -0.916 1.268 1.00 89.19 101 LYS A CA 1
ATOM 833 C C . LYS A 1 101 ? -3.162 -0.379 -0.126 1.00 89.19 101 LYS A C 1
ATOM 835 O O . LYS A 1 101 ? -3.064 0.845 -0.248 1.00 89.19 101 LYS A O 1
ATOM 840 N N . PRO A 1 102 ? -2.949 -1.210 -1.168 1.00 88.88 102 PRO A N 1
ATOM 841 C CA . PRO A 1 102 ? -2.6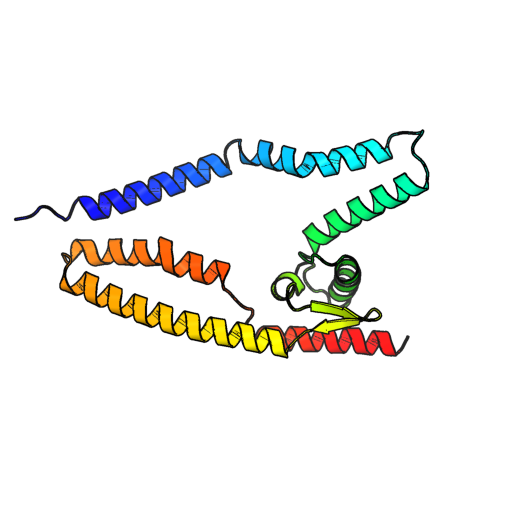01 -0.720 -2.501 1.00 88.88 102 PRO A CA 1
ATOM 842 C C . PRO A 1 102 ? -3.691 0.162 -3.114 1.00 88.88 102 PRO A C 1
ATOM 844 O O . PRO A 1 102 ? -3.371 1.096 -3.842 1.00 88.88 102 PRO A O 1
ATOM 847 N N . TRP A 1 103 ? -4.963 -0.079 -2.776 1.00 90.75 103 TRP A N 1
ATOM 848 C CA . TRP A 1 103 ? -6.102 0.649 -3.338 1.00 90.75 103 TRP A CA 1
ATOM 849 C C . TRP A 1 103 ? -6.617 1.793 -2.467 1.00 90.75 103 TRP A C 1
ATOM 851 O O . TRP A 1 103 ? -7.607 2.428 -2.819 1.00 90.75 103 TRP A O 1
ATOM 861 N N . ARG A 1 104 ? -5.935 2.113 -1.362 1.00 88.06 104 ARG A N 1
ATOM 862 C CA . ARG A 1 104 ? -6.362 3.110 -0.362 1.00 88.06 104 ARG A CA 1
ATOM 863 C C . ARG A 1 104 ? -6.789 4.475 -0.922 1.00 88.06 104 ARG A C 1
ATOM 865 O O . ARG A 1 104 ? -7.569 5.161 -0.282 1.00 88.06 104 ARG A O 1
ATOM 872 N N . ASN A 1 105 ? -6.256 4.876 -2.079 1.00 86.50 105 ASN A N 1
ATOM 873 C CA . ASN A 1 105 ? -6.553 6.164 -2.713 1.00 86.50 105 ASN A CA 1
ATOM 874 C C . ASN A 1 105 ? -7.853 6.148 -3.538 1.00 86.50 105 ASN A C 1
ATOM 876 O O . ASN A 1 105 ? -8.326 7.206 -3.937 1.00 86.50 105 ASN A O 1
ATOM 880 N N . TRP A 1 106 ? -8.391 4.965 -3.838 1.00 90.25 106 TRP A N 1
ATOM 881 C CA . TRP A 1 106 ? -9.582 4.768 -4.673 1.00 90.25 106 TRP A CA 1
ATOM 882 C C . TRP A 1 106 ? -10.721 4.072 -3.921 1.00 90.25 106 TRP A C 1
ATOM 884 O O . TRP A 1 106 ? -11.740 3.753 -4.529 1.00 90.25 106 TRP A O 1
ATOM 894 N N . LEU A 1 107 ? -10.536 3.811 -2.626 1.00 91.31 107 LEU A N 1
ATOM 895 C CA . LEU A 1 107 ? -11.538 3.218 -1.751 1.00 91.31 107 LEU A CA 1
ATOM 896 C C . LEU A 1 107 ? -12.203 4.314 -0.922 1.00 91.31 107 LEU A C 1
ATOM 898 O O . LEU A 1 107 ? -11.536 5.056 -0.201 1.00 91.31 107 LEU A O 1
ATOM 902 N N . GLU A 1 108 ? -13.524 4.372 -1.001 1.00 89.94 108 GLU A N 1
ATOM 903 C CA . GLU A 1 108 ? -14.369 5.236 -0.186 1.00 89.94 108 GLU A CA 1
ATOM 904 C C . GLU A 1 108 ? -15.341 4.380 0.626 1.00 89.94 108 GLU A C 1
ATOM 906 O O . GLU A 1 108 ? -15.704 3.275 0.229 1.00 89.94 108 GLU A O 1
ATOM 911 N N . GLU A 1 109 ? -15.767 4.898 1.773 1.00 90.25 109 GLU A N 1
ATOM 912 C CA . GLU A 1 109 ? -16.884 4.327 2.519 1.00 90.25 109 GLU A CA 1
ATOM 913 C C . GLU A 1 109 ? -18.135 5.153 2.213 1.00 90.25 109 GLU A C 1
ATOM 915 O O . GLU A 1 109 ? -18.087 6.385 2.256 1.00 90.25 109 GLU A O 1
ATOM 920 N N . ARG A 1 110 ? -19.233 4.478 1.859 1.00 87.50 110 ARG A N 1
ATOM 921 C CA . ARG A 1 110 ? -20.559 5.084 1.683 1.00 87.50 110 ARG A CA 1
ATOM 922 C C . ARG A 1 110 ? -21.599 4.181 2.324 1.00 87.50 110 ARG A C 1
ATOM 924 O O . ARG A 1 110 ? -21.710 3.022 1.938 1.00 87.50 110 ARG A O 1
ATOM 931 N N . ASP A 1 111 ? -22.330 4.715 3.296 1.00 84.06 111 ASP A N 1
ATOM 932 C CA . ASP A 1 111 ? -23.422 4.027 3.996 1.00 84.06 111 ASP A CA 1
ATOM 933 C C . ASP A 1 111 ? -23.040 2.628 4.517 1.00 84.06 111 ASP A C 1
ATOM 935 O O . ASP A 1 111 ? -23.779 1.661 4.359 1.00 84.06 111 ASP A O 1
ATOM 939 N N . GLY A 1 112 ? -21.847 2.499 5.106 1.00 83.50 112 GLY A N 1
ATOM 940 C CA . GLY A 1 112 ? -21.333 1.233 5.634 1.00 83.50 112 GLY A CA 1
ATOM 941 C C . GLY A 1 112 ? -20.734 0.287 4.590 1.00 83.50 112 GLY A C 1
ATOM 942 O O . GLY A 1 112 ? -20.159 -0.728 4.977 1.00 83.50 112 GLY A O 1
ATOM 943 N N . ARG A 1 113 ? -20.797 0.634 3.299 1.00 87.56 113 ARG A N 1
ATOM 944 C CA . ARG A 1 113 ? -20.254 -0.155 2.186 1.00 87.56 113 ARG A CA 1
ATOM 945 C C . ARG A 1 113 ? -18.908 0.377 1.729 1.00 87.56 113 ARG A C 1
ATOM 947 O O . ARG A 1 113 ? -18.649 1.583 1.751 1.00 87.56 113 ARG A O 1
ATOM 954 N N . ILE A 1 114 ? -18.066 -0.527 1.239 1.00 90.19 114 ILE A N 1
ATOM 955 C CA . ILE A 1 114 ? -16.785 -0.167 0.631 1.00 90.19 114 ILE A CA 1
ATOM 956 C C . ILE A 1 114 ? -17.006 0.036 -0.871 1.00 90.19 114 ILE A C 1
ATOM 958 O O . ILE A 1 114 ? -17.258 -0.919 -1.606 1.00 90.19 114 ILE A O 1
ATOM 962 N N . VAL A 1 115 ? -16.905 1.280 -1.337 1.00 90.12 115 VAL A N 1
ATOM 963 C CA . VAL A 1 115 ? -17.077 1.654 -2.74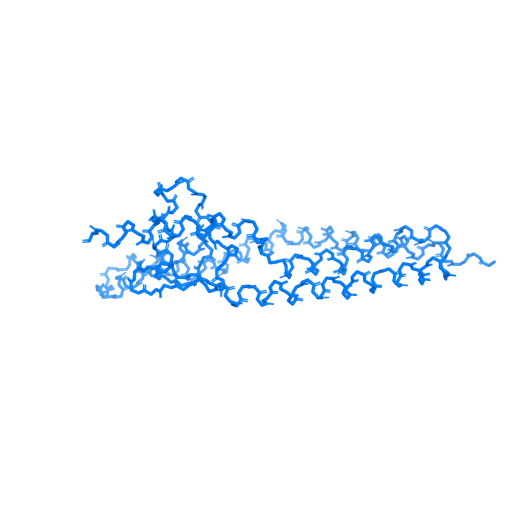5 1.00 90.12 115 VAL A CA 1
ATOM 964 C C . VAL A 1 115 ? -15.713 1.863 -3.389 1.00 90.12 115 VAL A C 1
ATOM 966 O O . VAL A 1 115 ? -14.901 2.665 -2.928 1.00 90.12 115 VAL A O 1
ATOM 969 N N . PHE A 1 116 ? -15.471 1.158 -4.493 1.00 92.00 116 PHE A N 1
ATOM 970 C CA . PHE A 1 116 ? -14.252 1.303 -5.280 1.00 92.00 116 PHE A CA 1
ATOM 971 C C . PHE A 1 116 ? -14.468 2.209 -6.496 1.00 92.00 116 PHE A C 1
ATOM 973 O O . PHE A 1 116 ? -15.324 1.963 -7.348 1.00 92.00 116 PHE A O 1
ATOM 980 N N . ASN A 1 117 ? -13.651 3.255 -6.618 1.00 90.31 117 ASN A N 1
ATOM 981 C CA . ASN A 1 117 ? -13.724 4.194 -7.731 1.00 90.31 117 ASN A CA 1
ATOM 982 C C . ASN A 1 117 ? -12.940 3.697 -8.957 1.00 90.31 117 ASN A C 1
ATOM 984 O O . ASN A 1 117 ? -11.835 4.157 -9.269 1.00 90.31 117 ASN A O 1
ATOM 988 N N . ARG A 1 118 ? -13.549 2.761 -9.691 1.00 87.75 118 ARG A N 1
ATOM 989 C CA . ARG A 1 118 ? -12.936 2.118 -10.862 1.00 87.75 118 ARG A CA 1
ATOM 990 C C . ARG A 1 118 ? -12.564 3.096 -11.979 1.00 87.75 118 ARG A C 1
ATOM 992 O O . ARG A 1 118 ? -11.520 2.928 -12.608 1.00 87.75 118 ARG A O 1
ATOM 999 N N . LYS A 1 119 ? -13.373 4.136 -12.221 1.00 88.12 119 LYS A N 1
ATOM 1000 C CA . LYS A 1 119 ? -13.119 5.134 -13.282 1.00 88.12 119 LYS A CA 1
ATOM 1001 C C . LYS A 1 119 ? -11.789 5.856 -13.052 1.00 88.12 119 LYS A C 1
ATOM 1003 O O . LYS A 1 119 ? -10.943 5.892 -13.946 1.00 88.12 119 LYS A O 1
ATOM 1008 N N . TRP A 1 120 ? -11.582 6.367 -11.838 1.00 86.25 120 TRP A N 1
ATOM 1009 C CA . TRP A 1 120 ? -10.348 7.061 -11.467 1.00 86.25 120 TRP A CA 1
ATOM 1010 C C . TRP A 1 120 ? -9.138 6.132 -11.400 1.00 86.25 120 TRP A C 1
ATOM 1012 O O . TRP A 1 120 ? -8.047 6.526 -11.818 1.00 86.25 120 TRP A O 1
ATOM 1022 N N . HIS A 1 121 ? -9.326 4.895 -10.934 1.00 88.75 121 HIS A N 1
ATOM 1023 C CA . HIS A 1 121 ? -8.278 3.879 -10.971 1.00 88.75 121 HIS A CA 1
ATOM 1024 C C . HIS A 1 121 ? -7.820 3.596 -12.410 1.00 88.75 121 HIS A C 1
ATOM 1026 O O . HIS A 1 121 ? -6.631 3.696 -12.708 1.00 88.75 121 HIS A O 1
ATOM 1032 N N . CYS A 1 122 ? -8.751 3.326 -13.332 1.00 87.69 122 CYS A N 1
ATOM 1033 C CA . CYS A 1 122 ? -8.429 3.082 -14.738 1.00 87.69 122 CYS A CA 1
ATOM 1034 C C . CYS A 1 122 ? -7.743 4.285 -15.397 1.00 87.69 122 CYS A C 1
ATOM 1036 O O . CYS A 1 122 ? -6.790 4.100 -16.153 1.00 87.69 122 CYS A O 1
ATOM 1038 N N . PHE A 1 123 ? -8.188 5.508 -15.100 1.00 87.50 123 PHE A N 1
ATOM 1039 C CA . PHE A 1 123 ? -7.542 6.724 -15.596 1.00 87.50 123 PHE A CA 1
ATOM 1040 C C . PHE A 1 123 ? -6.088 6.839 -15.112 1.00 87.50 123 PHE A C 1
ATOM 1042 O O . PHE A 1 123 ? -5.178 7.014 -15.922 1.00 87.50 123 PHE A O 1
ATOM 1049 N N . ARG A 1 124 ? -5.842 6.662 -13.807 1.00 87.25 124 ARG A N 1
ATOM 1050 C CA . ARG A 1 124 ? -4.487 6.684 -13.229 1.00 87.25 124 ARG A CA 1
ATOM 1051 C C . ARG A 1 124 ? -3.604 5.562 -13.765 1.00 87.25 124 ARG A C 1
ATOM 1053 O O . ARG A 1 124 ? -2.429 5.800 -14.017 1.00 87.25 124 ARG A O 1
ATOM 1060 N N . TRP A 1 125 ? -4.162 4.376 -13.983 1.00 88.44 125 TRP A N 1
ATOM 1061 C CA . TRP A 1 125 ? -3.435 3.258 -14.576 1.00 88.44 125 TRP A CA 1
ATOM 1062 C C . TRP A 1 125 ? -3.027 3.541 -16.029 1.00 88.44 125 TRP A C 1
ATOM 1064 O O . TRP A 1 125 ? -1.891 3.274 -16.408 1.00 88.44 125 TRP A O 1
ATOM 1074 N N . ARG A 1 126 ? -3.904 4.160 -16.833 1.00 88.12 126 ARG A N 1
ATOM 1075 C CA . ARG A 1 126 ? -3.551 4.605 -18.194 1.00 88.12 126 ARG A CA 1
ATOM 1076 C C . ARG A 1 126 ? -2.455 5.668 -18.181 1.00 88.12 126 ARG A C 1
ATOM 1078 O O . ARG A 1 126 ? -1.508 5.553 -18.949 1.00 88.12 126 ARG A O 1
ATOM 1085 N N . LEU A 1 127 ? -2.543 6.663 -17.294 1.00 88.25 127 LEU A N 1
ATOM 1086 C CA . LEU A 1 127 ? -1.480 7.664 -17.132 1.00 88.25 127 LEU A CA 1
ATOM 1087 C C . LEU A 1 127 ? -0.151 7.026 -16.723 1.00 88.25 127 LEU A C 1
ATOM 1089 O O . LEU A 1 127 ? 0.892 7.398 -17.253 1.00 88.25 127 LEU A O 1
ATOM 1093 N N . PHE A 1 128 ? -0.191 6.044 -15.819 1.00 87.38 128 PHE A N 1
ATOM 1094 C CA . PHE A 1 128 ? 0.984 5.263 -15.452 1.00 87.38 128 PHE A CA 1
ATOM 1095 C C . PHE A 1 128 ? 1.575 4.554 -16.673 1.00 87.38 128 PHE A C 1
ATOM 1097 O O . PHE A 1 128 ? 2.767 4.691 -16.908 1.00 87.38 128 PHE 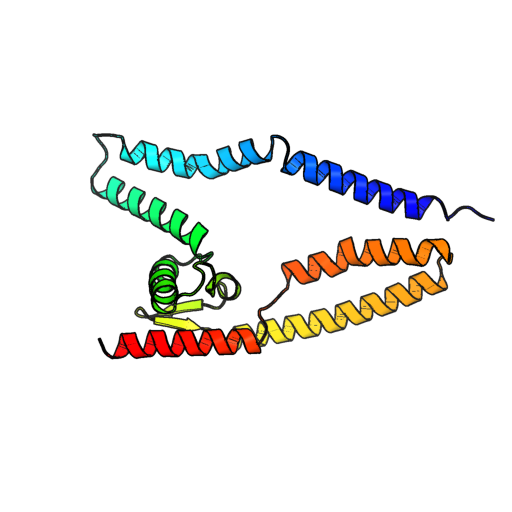A O 1
ATOM 1104 N N . LEU A 1 129 ? 0.764 3.873 -17.490 1.00 87.69 129 LEU A N 1
ATOM 1105 C CA . LEU A 1 129 ? 1.245 3.216 -18.709 1.00 87.69 129 LEU A CA 1
ATOM 1106 C C . LEU A 1 129 ? 1.883 4.187 -19.701 1.00 87.69 129 LEU A C 1
ATOM 1108 O O . LEU A 1 129 ? 2.969 3.909 -20.196 1.00 87.69 129 LEU A O 1
ATOM 1112 N N . VAL A 1 130 ? 1.245 5.327 -19.973 1.00 90.06 130 VAL A N 1
ATOM 1113 C CA . VAL A 1 130 ? 1.815 6.354 -20.861 1.00 90.06 130 VAL A CA 1
ATOM 1114 C C . VAL A 1 130 ? 3.147 6.850 -20.301 1.00 90.06 130 VAL A C 1
ATOM 1116 O O . VAL A 1 130 ? 4.139 6.902 -21.023 1.00 90.06 130 VAL A O 1
ATOM 1119 N N . GLY A 1 131 ? 3.199 7.134 -18.998 1.00 87.69 131 GLY A N 1
ATOM 1120 C CA . GLY A 1 131 ? 4.432 7.513 -18.314 1.00 87.69 131 GLY A CA 1
ATOM 1121 C C . GLY A 1 131 ? 5.511 6.430 -18.384 1.00 87.69 131 GLY A C 1
ATOM 1122 O O . GLY A 1 131 ? 6.681 6.764 -18.551 1.00 87.69 131 GLY A O 1
ATOM 1123 N N . GLN A 1 132 ? 5.143 5.149 -18.300 1.00 87.94 132 GLN A N 1
ATOM 1124 C CA . GLN A 1 132 ? 6.076 4.036 -18.481 1.00 87.94 132 GLN A CA 1
ATOM 1125 C C . GLN A 1 132 ? 6.594 3.964 -19.913 1.00 87.94 132 GLN A C 1
ATOM 1127 O O . GLN A 1 132 ? 7.797 3.832 -20.087 1.00 87.94 132 GLN A O 1
ATOM 1132 N N . ILE A 1 133 ? 5.735 4.120 -20.924 1.00 89.81 133 ILE A N 1
ATOM 1133 C CA . ILE A 1 133 ? 6.149 4.123 -22.335 1.00 89.81 133 ILE A CA 1
ATOM 1134 C C . ILE A 1 133 ? 7.152 5.254 -22.585 1.00 89.81 133 ILE A C 1
ATOM 1136 O O . ILE A 1 133 ? 8.249 5.006 -23.081 1.00 89.81 133 ILE A O 1
ATOM 1140 N N . VAL A 1 134 ? 6.829 6.483 -22.172 1.00 90.00 134 VAL A N 1
ATOM 1141 C CA . VAL A 1 134 ? 7.732 7.635 -22.329 1.00 90.00 134 VAL A CA 1
ATOM 1142 C C . VAL A 1 134 ? 9.060 7.389 -21.616 1.00 90.00 134 VAL A C 1
ATOM 1144 O O . VAL A 1 134 ? 10.120 7.581 -22.208 1.00 90.00 134 VAL A O 1
ATOM 1147 N N . ASN A 1 135 ? 9.021 6.898 -20.375 1.00 87.56 135 ASN A N 1
ATOM 1148 C CA . ASN A 1 135 ? 10.237 6.566 -19.644 1.00 87.56 135 ASN A CA 1
ATOM 1149 C C . ASN A 1 135 ? 11.034 5.456 -20.345 1.00 87.56 135 ASN A C 1
ATOM 1151 O O . ASN A 1 135 ? 12.251 5.580 -20.439 1.00 87.56 135 ASN A O 1
ATOM 1155 N N . THR A 1 136 ? 10.399 4.393 -20.859 1.00 87.44 136 THR A N 1
ATOM 1156 C CA . THR A 1 136 ? 11.113 3.325 -21.584 1.00 87.44 136 THR A CA 1
ATOM 1157 C C . THR A 1 136 ? 11.787 3.857 -22.843 1.00 87.44 136 THR A C 1
ATOM 1159 O O . THR A 1 136 ? 12.925 3.494 -23.117 1.00 87.44 136 THR A O 1
ATOM 1162 N N . VAL A 1 137 ? 11.132 4.756 -23.583 1.00 90.75 137 VAL A N 1
ATOM 1163 C CA . VAL A 1 137 ? 11.720 5.385 -24.771 1.00 90.75 137 VAL A CA 1
ATOM 1164 C C . VAL A 1 137 ? 12.923 6.241 -24.379 1.00 90.75 137 VAL A C 1
ATOM 1166 O O . VAL A 1 137 ? 13.981 6.106 -24.985 1.00 90.75 137 VAL A O 1
ATOM 1169 N N . LEU A 1 138 ? 12.804 7.060 -23.328 1.00 88.31 138 LEU A N 1
ATOM 1170 C CA . LEU A 1 138 ? 13.930 7.836 -22.797 1.00 88.31 138 LEU A CA 1
ATOM 1171 C C . LEU A 1 138 ? 15.081 6.934 -22.339 1.00 88.31 138 LEU A C 1
ATOM 1173 O O . LEU A 1 138 ? 16.237 7.243 -22.611 1.00 88.31 138 LEU A O 1
ATOM 1177 N N . LEU A 1 139 ? 14.773 5.803 -21.699 1.00 86.00 139 LEU A N 1
ATOM 1178 C CA . LEU A 1 139 ? 15.766 4.818 -21.284 1.00 86.00 139 LEU A CA 1
ATOM 1179 C C . LEU A 1 139 ? 16.512 4.247 -22.498 1.00 86.00 139 LEU A C 1
ATOM 1181 O O . LEU A 1 139 ? 17.736 4.196 -22.484 1.00 86.00 139 LEU A O 1
ATOM 1185 N N . ILE A 1 140 ? 15.795 3.871 -23.560 1.00 87.50 140 ILE A N 1
ATOM 1186 C CA . ILE A 1 140 ? 16.389 3.350 -24.801 1.00 87.50 140 ILE A CA 1
ATOM 1187 C C . ILE A 1 140 ? 17.265 4.414 -25.474 1.00 87.50 140 ILE A C 1
ATOM 1189 O O . ILE A 1 140 ? 18.408 4.126 -25.825 1.00 87.50 140 ILE A O 1
ATOM 1193 N N . LEU A 1 141 ? 16.769 5.648 -25.616 1.00 89.31 141 LEU A N 1
ATOM 1194 C CA . LEU A 1 141 ? 17.535 6.766 -26.178 1.00 89.31 141 LEU A CA 1
ATOM 1195 C C . LEU A 1 141 ? 18.820 7.020 -25.384 1.00 89.31 141 LEU A C 1
ATOM 1197 O O . LEU A 1 141 ? 19.885 7.215 -25.966 1.00 89.31 141 LEU A O 1
ATOM 1201 N N . PHE A 1 142 ? 18.736 6.967 -24.058 1.00 84.81 142 PHE A N 1
ATOM 1202 C CA . PHE A 1 142 ? 19.884 7.174 -23.189 1.00 84.81 142 PHE A CA 1
ATOM 1203 C C . PHE A 1 142 ? 20.882 6.012 -23.251 1.00 84.81 142 PHE A C 1
ATOM 1205 O O . PHE A 1 142 ? 22.088 6.244 -23.246 1.00 84.81 142 PHE A O 1
ATOM 1212 N N . ILE A 1 143 ? 20.410 4.768 -23.385 1.00 85.56 143 ILE A N 1
ATOM 1213 C CA . ILE A 1 143 ? 21.278 3.611 -23.642 1.00 85.56 143 ILE A CA 1
ATOM 1214 C C . ILE A 1 143 ? 22.015 3.794 -24.974 1.00 85.56 143 ILE A C 1
ATOM 1216 O O . ILE A 1 143 ? 23.234 3.652 -25.007 1.00 85.56 143 ILE A O 1
ATOM 1220 N N . MET A 1 144 ? 21.323 4.180 -26.052 1.00 87.06 144 MET A N 1
ATOM 1221 C CA . MET A 1 144 ? 21.965 4.452 -27.348 1.00 87.06 144 MET A CA 1
ATOM 1222 C C . MET A 1 144 ? 22.989 5.595 -27.262 1.00 87.06 144 MET A C 1
ATOM 1224 O O . MET A 1 144 ? 24.069 5.513 -27.852 1.00 87.06 144 MET A O 1
ATOM 1228 N N . TYR A 1 145 ? 22.691 6.641 -26.489 1.00 85.19 145 TYR A N 1
ATOM 1229 C CA . TYR A 1 145 ? 23.623 7.737 -26.230 1.00 85.19 145 TYR A CA 1
ATOM 1230 C C . TYR A 1 145 ? 24.882 7.263 -25.486 1.00 85.19 145 TYR A C 1
ATOM 1232 O O . TYR A 1 145 ? 25.996 7.542 -25.925 1.00 85.19 145 TYR A O 1
ATOM 1240 N N . ILE A 1 146 ? 24.728 6.483 -24.409 1.00 83.88 146 ILE A N 1
ATOM 1241 C CA . ILE A 1 146 ? 25.863 5.905 -23.673 1.00 83.88 146 ILE A CA 1
ATOM 1242 C C . ILE A 1 146 ? 26.703 5.024 -24.596 1.00 83.88 146 ILE A C 1
ATOM 1244 O O . ILE A 1 146 ? 27.919 5.173 -24.620 1.00 83.88 146 ILE A O 1
ATOM 1248 N N . VAL A 1 147 ? 26.074 4.126 -25.356 1.00 83.00 147 VAL A N 1
ATOM 1249 C CA . VAL A 1 147 ? 26.781 3.176 -26.230 1.00 83.00 147 VAL A CA 1
ATOM 1250 C C . VAL A 1 147 ? 27.578 3.898 -27.320 1.00 83.00 147 VAL A C 1
ATOM 1252 O O . VAL A 1 147 ? 28.671 3.458 -27.658 1.00 83.00 147 VAL A O 1
ATOM 1255 N N . SER A 1 148 ? 27.068 5.014 -27.847 1.00 83.00 148 SER A N 1
ATOM 1256 C CA . SER A 1 148 ? 27.747 5.788 -28.897 1.00 83.00 148 SER A CA 1
ATOM 1257 C C . SER A 1 148 ? 28.883 6.683 -28.387 1.00 83.00 148 SER A C 1
ATOM 1259 O O . SER A 1 148 ? 29.812 6.953 -29.142 1.00 83.00 148 SER A O 1
ATOM 1261 N N . HIS A 1 149 ? 28.832 7.140 -27.131 1.00 77.38 149 HIS A N 1
ATOM 1262 C CA . HIS A 1 149 ? 29.777 8.134 -26.595 1.00 77.38 149 HIS A CA 1
ATOM 1263 C C . HIS A 1 149 ? 30.694 7.611 -25.476 1.00 77.38 149 HIS A C 1
ATOM 1265 O O . HIS A 1 149 ? 31.637 8.302 -25.092 1.00 77.38 149 HIS A O 1
ATOM 1271 N N . SER A 1 150 ? 30.440 6.418 -24.930 1.00 75.25 150 SER A N 1
ATOM 1272 C CA . SER A 1 150 ? 31.194 5.861 -23.795 1.00 75.25 150 SER A CA 1
ATOM 1273 C C . SER A 1 150 ? 32.109 4.715 -24.217 1.00 75.25 150 SER A C 1
ATOM 1275 O O . SER A 1 150 ? 31.810 3.961 -25.139 1.00 75.25 150 SER A O 1
ATOM 1277 N N . SER A 1 151 ? 33.219 4.534 -23.497 1.00 74.50 151 SER A N 1
ATOM 1278 C CA . SER A 1 151 ? 34.070 3.352 -23.658 1.00 74.50 151 SER A CA 1
ATOM 1279 C C . SER A 1 151 ? 33.325 2.080 -23.237 1.00 74.50 151 SER A C 1
ATOM 1281 O O . SER A 1 151 ? 32.511 2.115 -22.313 1.00 74.50 151 SER A O 1
ATOM 1283 N N . ALA A 1 152 ? 33.633 0.945 -23.875 1.00 72.88 152 ALA A N 1
ATOM 1284 C CA . ALA A 1 152 ? 32.963 -0.341 -23.634 1.00 72.88 152 ALA A CA 1
ATOM 1285 C C . ALA A 1 152 ? 32.921 -0.747 -22.145 1.00 72.88 152 ALA A C 1
ATOM 1287 O O . ALA A 1 152 ? 31.923 -1.286 -21.670 1.00 72.88 152 ALA A O 1
ATOM 1288 N N . GLU A 1 153 ? 33.966 -0.408 -21.386 1.00 74.69 153 GLU A N 1
ATOM 1289 C CA . GLU A 1 153 ? 34.081 -0.671 -19.944 1.00 74.69 153 GLU A CA 1
ATOM 1290 C C . GLU A 1 153 ? 33.107 0.154 -19.079 1.00 74.69 153 GLU A C 1
ATOM 1292 O O . GLU A 1 153 ? 32.798 -0.227 -17.952 1.00 74.69 153 GLU A O 1
ATOM 1297 N N . MET A 1 154 ? 32.613 1.284 -19.594 1.00 71.94 154 MET A N 1
ATOM 1298 C CA . MET A 1 154 ? 31.781 2.248 -18.864 1.00 71.94 154 MET A CA 1
ATOM 1299 C C . MET A 1 154 ? 30.284 2.091 -19.153 1.00 71.94 154 MET A C 1
ATOM 1301 O O . MET A 1 154 ? 29.457 2.607 -18.402 1.00 71.94 154 MET A O 1
ATOM 1305 N N . ILE A 1 155 ? 29.917 1.340 -20.196 1.00 77.69 155 ILE A N 1
ATOM 1306 C CA . ILE A 1 155 ? 28.519 1.134 -20.597 1.00 77.69 155 ILE A CA 1
ATOM 1307 C C . ILE A 1 155 ? 27.742 0.421 -19.477 1.00 77.69 155 ILE A C 1
ATOM 1309 O O . ILE A 1 155 ? 26.704 0.905 -19.029 1.00 77.69 155 ILE A O 1
ATOM 1313 N N . ALA A 1 156 ? 28.268 -0.700 -18.974 1.00 74.81 156 ALA A N 1
ATOM 1314 C CA . ALA A 1 156 ? 27.631 -1.490 -17.919 1.00 74.81 156 ALA A CA 1
ATOM 1315 C C . ALA A 1 156 ? 27.413 -0.720 -16.592 1.00 74.81 156 ALA A C 1
ATOM 1317 O O . ALA A 1 156 ? 26.274 -0.702 -16.112 1.00 74.81 156 ALA A O 1
ATOM 1318 N N . PRO A 1 157 ? 28.423 -0.049 -15.993 1.00 79.88 157 PRO A N 1
ATOM 1319 C CA . PRO A 1 157 ? 28.223 0.688 -14.743 1.00 79.88 157 PRO A CA 1
ATOM 1320 C C . PRO A 1 157 ? 27.280 1.892 -14.899 1.00 79.88 157 PRO A C 1
ATOM 1322 O O . PRO A 1 157 ? 26.486 2.156 -13.995 1.00 79.88 157 PRO A O 1
ATOM 1325 N N . LEU A 1 158 ? 27.302 2.592 -16.041 1.00 77.94 158 LEU A N 1
ATOM 1326 C CA . LEU A 1 158 ? 26.389 3.713 -16.298 1.00 77.94 158 LEU A CA 1
ATOM 1327 C C . LEU A 1 158 ? 24.935 3.253 -16.463 1.00 77.94 158 LEU A C 1
ATOM 1329 O O . LEU A 1 158 ? 24.032 3.875 -15.900 1.00 77.94 158 LEU A O 1
ATOM 1333 N N . MET A 1 159 ? 24.698 2.139 -17.167 1.00 80.06 159 MET A N 1
ATOM 1334 C CA . MET A 1 159 ? 23.358 1.550 -17.282 1.00 80.06 159 MET A CA 1
ATOM 1335 C C . MET A 1 159 ? 22.805 1.133 -15.916 1.00 80.06 159 MET A C 1
ATOM 1337 O O . MET A 1 159 ? 21.648 1.414 -15.601 1.00 80.06 159 MET A O 1
ATOM 1341 N N . LEU A 1 160 ? 23.635 0.508 -15.079 1.00 79.75 160 LEU A N 1
ATOM 1342 C CA . LEU A 1 160 ? 23.228 0.064 -13.748 1.00 79.75 160 LEU A CA 1
ATOM 1343 C C . LEU A 1 160 ? 22.905 1.250 -12.826 1.00 79.75 160 LEU A C 1
ATOM 1345 O O . LEU A 1 160 ? 21.887 1.234 -12.131 1.00 79.75 160 LEU A O 1
ATOM 1349 N N . LEU A 1 161 ? 23.722 2.307 -12.858 1.00 81.31 161 LEU A N 1
ATOM 1350 C CA . LEU A 1 161 ? 23.477 3.533 -12.095 1.00 81.31 161 LEU A CA 1
ATOM 1351 C C . LEU A 1 161 ? 22.167 4.209 -12.519 1.00 81.31 161 LEU A C 1
ATOM 1353 O O . LEU A 1 161 ? 21.372 4.600 -11.665 1.00 81.31 161 LEU A O 1
ATOM 1357 N N . LEU A 1 162 ? 21.897 4.286 -13.821 1.00 81.94 162 LEU A N 1
ATOM 1358 C CA . LEU A 1 162 ? 20.647 4.834 -14.344 1.00 81.94 162 LEU A CA 1
ATOM 1359 C C . LEU A 1 162 ? 19.427 4.021 -13.894 1.00 81.94 162 LEU A C 1
ATOM 1361 O O . LEU A 1 162 ? 18.431 4.595 -13.449 1.00 81.94 162 LEU A O 1
ATOM 1365 N N . MET A 1 163 ? 19.499 2.689 -13.959 1.00 81.69 163 MET A N 1
ATOM 1366 C CA . MET A 1 163 ? 18.408 1.833 -13.489 1.00 81.69 163 MET A CA 1
ATOM 1367 C C . MET A 1 163 ? 18.144 2.023 -11.990 1.00 81.69 163 MET A C 1
ATOM 1369 O O . MET A 1 163 ? 16.989 2.132 -11.581 1.00 81.69 163 MET A O 1
ATOM 1373 N N . LEU A 1 164 ? 19.193 2.120 -11.169 1.00 79.50 164 LEU A N 1
ATOM 1374 C CA . LEU A 1 164 ? 19.061 2.290 -9.720 1.00 79.50 164 LEU A CA 1
ATOM 1375 C C . LEU A 1 164 ? 18.576 3.679 -9.300 1.00 79.50 164 LEU A C 1
ATOM 1377 O O . LEU A 1 164 ? 17.821 3.791 -8.336 1.00 79.50 164 LEU A O 1
ATOM 1381 N N . VAL A 1 165 ? 19.024 4.734 -9.981 1.00 79.25 165 VAL A N 1
ATOM 1382 C CA . VAL A 1 165 ? 18.744 6.122 -9.580 1.00 79.25 165 VAL A CA 1
ATOM 1383 C C . VAL A 1 165 ? 17.452 6.644 -10.198 1.00 79.25 165 VAL A C 1
ATOM 1385 O O . VAL A 1 165 ? 16.728 7.394 -9.547 1.00 79.25 165 VAL A O 1
ATOM 1388 N N . TRP A 1 166 ? 17.142 6.242 -11.429 1.00 81.00 166 TRP A N 1
ATOM 1389 C CA . TRP A 1 166 ? 15.989 6.753 -12.163 1.00 81.00 166 TRP A CA 1
ATOM 1390 C C . TRP A 1 166 ? 14.862 5.725 -12.243 1.00 81.00 166 TRP A C 1
ATOM 1392 O O . TRP A 1 166 ? 13.769 5.946 -11.719 1.00 81.00 166 TRP A O 1
ATOM 1402 N N . TRP A 1 167 ? 15.135 4.575 -12.865 1.00 79.06 167 TRP A N 1
ATOM 1403 C CA . TRP A 1 167 ? 14.096 3.617 -13.252 1.00 79.06 167 TRP A CA 1
ATOM 1404 C C . TRP A 1 167 ? 13.401 2.964 -12.051 1.00 79.06 167 TRP A C 1
ATOM 1406 O O . TRP A 1 167 ? 12.173 2.988 -11.933 1.00 79.06 167 TRP A O 1
ATOM 1416 N N . CYS A 1 168 ? 14.183 2.407 -11.126 1.00 77.69 168 CYS A N 1
ATOM 1417 C CA . CYS A 1 168 ? 13.666 1.699 -9.958 1.00 77.69 168 CYS A CA 1
ATOM 1418 C C . CYS A 1 168 ? 12.876 2.622 -9.009 1.00 77.69 168 CYS A C 1
ATOM 1420 O O . CYS A 1 168 ? 11.742 2.272 -8.667 1.00 77.69 168 CYS A O 1
ATOM 1422 N N . PRO A 1 169 ? 13.381 3.809 -8.607 1.00 79.25 169 PRO A N 1
ATOM 1423 C CA . PRO A 1 169 ? 12.620 4.728 -7.763 1.00 79.25 169 PRO A CA 1
ATOM 1424 C C . PRO A 1 169 ? 11.323 5.195 -8.424 1.00 79.25 169 PRO A C 1
ATOM 1426 O O . PRO A 1 169 ? 10.286 5.254 -7.758 1.00 79.25 169 PRO A O 1
ATOM 1429 N N . TRP A 1 170 ? 11.355 5.458 -9.735 1.00 79.19 170 TRP A N 1
ATOM 1430 C CA . TRP A 1 170 ? 10.162 5.819 -10.493 1.00 79.19 170 TRP A CA 1
ATOM 1431 C C . TRP A 1 170 ? 9.090 4.727 -10.423 1.00 79.19 170 TRP A C 1
ATOM 1433 O O . TRP A 1 170 ? 7.940 5.017 -10.077 1.00 79.19 170 TRP A O 1
ATOM 1443 N N . LEU A 1 171 ? 9.457 3.464 -10.674 1.00 80.38 171 LEU A N 1
ATOM 1444 C CA . LEU A 1 171 ? 8.530 2.332 -10.574 1.00 80.38 171 LEU A CA 1
ATOM 1445 C C . LEU A 1 171 ? 7.962 2.168 -9.162 1.00 80.38 171 LEU A C 1
ATOM 1447 O O . LEU A 1 171 ? 6.758 1.967 -9.013 1.00 80.38 171 LEU A O 1
ATOM 1451 N N . MET A 1 172 ? 8.789 2.291 -8.121 1.00 74.00 172 MET A N 1
ATOM 1452 C CA . MET A 1 172 ? 8.326 2.138 -6.737 1.00 74.00 172 MET A CA 1
ATOM 1453 C C . MET A 1 172 ? 7.286 3.196 -6.354 1.00 74.00 172 MET A C 1
ATOM 1455 O O . MET A 1 172 ? 6.282 2.866 -5.723 1.00 74.00 172 MET A O 1
ATOM 1459 N N . ILE A 1 173 ? 7.507 4.455 -6.741 1.00 74.44 173 ILE A N 1
ATOM 1460 C CA . ILE A 1 173 ? 6.628 5.574 -6.370 1.00 74.44 173 ILE A CA 1
ATOM 1461 C C . ILE A 1 173 ? 5.333 5.562 -7.186 1.00 74.44 173 ILE A C 1
ATOM 1463 O O . ILE A 1 173 ? 4.268 5.877 -6.655 1.00 74.44 173 ILE A O 1
ATOM 1467 N N . THR A 1 174 ? 5.416 5.209 -8.469 1.00 77.19 174 THR A N 1
ATOM 1468 C CA . THR A 1 174 ? 4.284 5.331 -9.400 1.00 77.19 174 THR A CA 1
ATOM 1469 C C . THR A 1 174 ? 3.511 4.034 -9.611 1.00 77.19 174 THR A C 1
ATOM 1471 O O . THR A 1 174 ? 2.483 4.069 -10.283 1.00 77.19 174 THR A O 1
ATOM 1474 N N . SER A 1 175 ? 3.957 2.909 -9.037 1.00 75.56 175 SER A N 1
ATOM 1475 C CA . SER A 1 175 ? 3.292 1.611 -9.189 1.00 75.56 175 SER A CA 1
ATOM 1476 C C . SER A 1 175 ? 1.796 1.677 -8.853 1.00 75.56 175 SER A C 1
ATOM 1478 O O . SER A 1 175 ? 1.381 2.006 -7.741 1.00 75.56 175 SER A O 1
ATOM 1480 N N . VAL A 1 176 ? 0.972 1.347 -9.848 1.00 83.00 176 VAL A N 1
ATOM 1481 C CA . VAL A 1 176 ? -0.482 1.202 -9.715 1.00 83.00 176 VAL A CA 1
ATOM 1482 C C . VAL A 1 176 ? -0.812 -0.295 -9.710 1.00 83.00 176 VAL A C 1
ATOM 1484 O O . VAL A 1 176 ? -0.219 -1.033 -10.505 1.00 83.00 176 VAL A O 1
ATOM 1487 N N . PRO A 1 177 ? -1.738 -0.774 -8.854 1.00 84.94 177 PRO A N 1
ATOM 1488 C CA . PRO A 1 177 ? -2.165 -2.170 -8.859 1.00 84.94 177 PRO A CA 1
ATOM 1489 C C . PRO A 1 177 ? -2.598 -2.636 -10.251 1.00 84.94 177 PRO A C 1
ATOM 1491 O O . PRO A 1 177 ? -3.217 -1.896 -11.019 1.00 84.94 177 PRO A O 1
ATOM 1494 N N . THR A 1 178 ? -2.273 -3.880 -10.597 1.00 85.25 178 THR A N 1
ATOM 1495 C CA . THR A 1 178 ? -2.611 -4.410 -11.919 1.00 85.25 178 THR A CA 1
ATOM 1496 C C . THR A 1 178 ? -4.128 -4.606 -12.063 1.00 85.25 178 THR A C 1
ATOM 1498 O O . THR A 1 178 ? -4.822 -4.881 -11.075 1.00 85.25 178 THR A O 1
ATOM 1501 N N . PRO A 1 179 ? -4.681 -4.523 -13.290 1.00 85.62 179 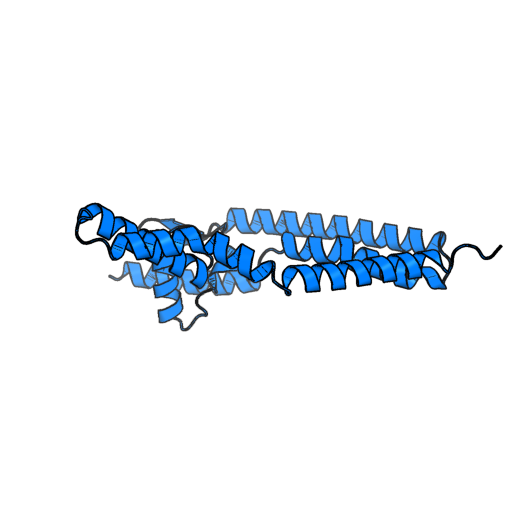PRO A N 1
ATOM 1502 C CA . PRO A 1 179 ? -6.114 -4.711 -13.508 1.00 85.62 179 PRO A CA 1
ATOM 1503 C C . PRO A 1 179 ? -6.619 -6.090 -13.073 1.00 85.62 179 PRO A C 1
ATOM 1505 O O . PRO A 1 179 ? -7.733 -6.193 -12.573 1.00 85.62 179 PRO A O 1
ATOM 1508 N N . ARG A 1 180 ? -5.806 -7.146 -13.226 1.00 87.38 180 ARG A N 1
ATOM 1509 C CA . ARG A 1 180 ? -6.167 -8.506 -12.794 1.00 8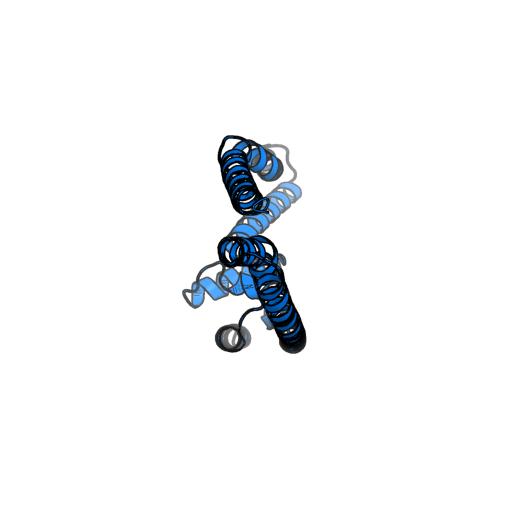7.38 180 ARG A CA 1
ATOM 1510 C C . ARG A 1 180 ? -6.340 -8.584 -11.278 1.00 87.38 180 ARG A C 1
ATOM 1512 O O . ARG A 1 180 ? -7.383 -9.028 -10.818 1.00 87.38 180 ARG A O 1
ATOM 1519 N N . TRP A 1 181 ? -5.362 -8.082 -10.527 1.00 87.56 181 TRP A N 1
ATOM 1520 C CA . TRP A 1 181 ? -5.426 -8.068 -9.065 1.00 87.56 181 TRP A CA 1
ATOM 1521 C C . TRP A 1 181 ? -6.574 -7.189 -8.554 1.00 87.56 181 TRP A C 1
ATOM 1523 O O . TRP A 1 181 ? -7.257 -7.530 -7.594 1.00 87.56 181 TRP A O 1
ATOM 1533 N N . THR A 1 182 ? -6.841 -6.082 -9.251 1.00 90.38 182 THR A N 1
ATOM 1534 C CA . THR A 1 182 ? -7.969 -5.196 -8.937 1.00 90.38 182 THR A CA 1
ATOM 1535 C C . THR A 1 182 ? -9.318 -5.886 -9.146 1.00 90.38 182 THR A C 1
ATOM 1537 O O . THR A 1 182 ? -10.211 -5.694 -8.333 1.00 90.38 182 THR A O 1
ATOM 1540 N N . ARG A 1 183 ? -9.472 -6.731 -10.176 1.00 89.44 183 ARG A N 1
ATOM 1541 C CA . ARG A 1 183 ? -10.710 -7.507 -10.384 1.00 89.44 183 ARG A CA 1
ATOM 1542 C C . ARG A 1 183 ? -10.968 -8.503 -9.258 1.00 89.44 183 ARG A C 1
ATOM 1544 O O . ARG A 1 183 ? -12.100 -8.620 -8.815 1.00 89.44 183 ARG A O 1
ATOM 1551 N N . GLU A 1 184 ? -9.939 -9.207 -8.791 1.00 91.69 184 GLU A N 1
ATOM 1552 C CA . GLU A 1 184 ? -10.078 -10.128 -7.652 1.00 91.69 184 GLU A CA 1
ATOM 1553 C C . GLU A 1 184 ? -10.552 -9.381 -6.401 1.00 91.69 184 GLU A C 1
ATOM 1555 O O . GLU A 1 184 ? -11.472 -9.824 -5.719 1.00 91.69 184 GLU A O 1
ATOM 1560 N N . MET A 1 185 ? -9.968 -8.210 -6.145 1.00 93.44 185 MET A N 1
ATOM 1561 C CA . MET A 1 185 ? -10.374 -7.333 -5.051 1.00 93.44 185 MET A CA 1
ATOM 1562 C C . MET A 1 185 ? -11.822 -6.838 -5.217 1.00 93.44 185 MET A C 1
ATOM 1564 O O . MET A 1 185 ? -12.585 -6.915 -4.256 1.00 93.44 185 MET A O 1
ATOM 1568 N N . GLU A 1 186 ? -12.231 -6.414 -6.421 1.00 92.06 186 GLU A N 1
ATOM 1569 C CA . GLU A 1 186 ? -13.622 -6.027 -6.728 1.00 92.06 186 GLU A CA 1
ATOM 1570 C C . GLU A 1 186 ? -14.608 -7.163 -6.403 1.00 92.06 186 GLU A C 1
ATOM 1572 O O . GLU A 1 186 ? -15.609 -6.914 -5.739 1.00 92.06 186 GLU A O 1
ATOM 1577 N N . VAL A 1 187 ? -14.293 -8.414 -6.756 1.00 92.81 187 VAL A N 1
ATOM 1578 C CA . VAL A 1 187 ? -15.146 -9.578 -6.442 1.00 92.81 187 VAL A CA 1
ATOM 1579 C C . VAL A 1 187 ? -15.321 -9.767 -4.932 1.00 92.81 187 VAL A C 1
ATOM 1581 O O . VAL A 1 187 ? -16.425 -10.054 -4.470 1.00 92.81 187 VAL A O 1
ATOM 1584 N N . TYR A 1 188 ? -14.257 -9.608 -4.139 1.00 91.88 188 TYR A N 1
ATOM 1585 C CA . TYR A 1 188 ? -14.378 -9.685 -2.680 1.00 91.88 188 TYR A CA 1
ATOM 1586 C C . TYR A 1 188 ? -15.201 -8.528 -2.104 1.00 91.88 188 TYR A C 1
ATOM 1588 O O . TYR A 1 188 ? -15.980 -8.744 -1.177 1.00 91.88 188 TYR A O 1
ATOM 1596 N N . LEU A 1 189 ? -15.059 -7.314 -2.649 1.00 92.12 189 LEU A N 1
ATOM 1597 C CA . LEU A 1 189 ? -15.875 -6.169 -2.238 1.00 92.12 189 LEU A CA 1
ATOM 1598 C C . LEU A 1 189 ? -17.354 -6.371 -2.566 1.00 92.12 189 LEU A C 1
ATOM 1600 O O . LEU A 1 189 ? -18.207 -6.057 -1.742 1.00 92.12 189 LEU A O 1
ATOM 1604 N N . GLU A 1 190 ? -17.662 -6.897 -3.750 1.00 91.81 190 GLU A N 1
ATOM 1605 C CA . GLU A 1 190 ? -19.033 -7.189 -4.168 1.00 91.81 190 GLU A CA 1
ATOM 1606 C C . GLU A 1 190 ? -19.684 -8.218 -3.244 1.00 91.81 190 GLU A C 1
ATOM 1608 O O . GLU A 1 190 ? -20.785 -7.972 -2.757 1.00 91.81 190 GLU A O 1
ATOM 1613 N N . LYS A 1 191 ? -18.979 -9.311 -2.920 1.00 92.00 191 LYS A N 1
ATOM 1614 C CA . LYS A 1 191 ? -19.452 -10.310 -1.947 1.00 92.00 191 LYS A CA 1
ATOM 1615 C C . LYS A 1 191 ? -19.714 -9.688 -0.576 1.00 92.00 191 LYS A C 1
ATOM 1617 O O . LYS A 1 191 ? -20.800 -9.851 -0.029 1.00 92.00 191 LYS A O 1
ATOM 1622 N N . PHE A 1 192 ? -18.760 -8.908 -0.066 1.00 90.94 192 PHE A N 1
ATOM 1623 C CA . PHE A 1 192 ? -18.883 -8.259 1.239 1.00 90.94 192 PHE A CA 1
ATOM 1624 C C . PHE A 1 192 ? -20.079 -7.301 1.306 1.00 90.94 192 PHE A C 1
ATOM 1626 O O . PHE A 1 192 ? -20.872 -7.337 2.246 1.00 90.94 192 PHE A O 1
ATOM 1633 N N . ASN A 1 193 ? -20.224 -6.450 0.290 1.00 90.44 193 ASN A N 1
ATOM 1634 C CA . ASN A 1 193 ? -21.293 -5.460 0.230 1.00 90.44 193 ASN A CA 1
ATOM 1635 C C . ASN A 1 193 ? -22.669 -6.114 0.003 1.00 90.44 193 ASN A C 1
ATOM 1637 O O . ASN A 1 193 ? -23.661 -5.610 0.525 1.00 90.44 193 ASN A O 1
ATOM 1641 N N . ALA A 1 194 ? -22.741 -7.221 -0.749 1.00 88.44 194 ALA A N 1
ATOM 1642 C CA . ALA A 1 194 ? -23.978 -7.974 -0.966 1.00 88.44 194 ALA A CA 1
ATOM 1643 C C . ALA A 1 194 ? -24.474 -8.647 0.324 1.00 88.44 194 ALA A C 1
ATOM 1645 O O . ALA A 1 194 ? -25.667 -8.623 0.624 1.00 88.44 194 ALA A O 1
ATOM 1646 N N . GLU A 1 195 ? -23.564 -9.196 1.127 1.00 85.62 195 GLU A N 1
ATOM 1647 C CA . GLU A 1 195 ? -23.900 -9.765 2.436 1.00 85.62 195 GLU A CA 1
ATOM 1648 C C . GLU A 1 195 ? -24.428 -8.693 3.402 1.00 85.62 195 GLU A C 1
ATOM 1650 O O . GLU A 1 195 ? -25.377 -8.941 4.139 1.00 85.62 195 GLU A O 1
ATOM 1655 N N . GLN A 1 196 ? -23.868 -7.479 3.370 1.00 77.94 196 GLN A N 1
ATOM 1656 C CA . GLN A 1 196 ? -24.352 -6.363 4.190 1.00 77.94 196 GLN A CA 1
ATOM 1657 C C . GLN A 1 196 ? -25.738 -5.851 3.788 1.00 77.94 196 GLN A C 1
ATOM 1659 O O . GLN A 1 196 ? -26.395 -5.218 4.602 1.00 77.94 196 GLN A O 1
ATOM 1664 N N . THR A 1 197 ? -26.189 -6.089 2.553 1.00 66.06 197 THR A N 1
ATOM 1665 C CA . THR A 1 197 ? -27.552 -5.725 2.131 1.00 66.06 197 THR A CA 1
ATOM 1666 C C . THR A 1 197 ? -28.630 -6.709 2.561 1.00 66.06 197 THR A C 1
ATOM 1668 O O . THR A 1 197 ? -29.806 -6.377 2.459 1.00 66.06 197 THR A O 1
ATOM 1671 N N . MET A 1 198 ? -28.251 -7.908 3.007 1.00 58.56 198 MET A N 1
ATOM 1672 C CA . MET A 1 198 ? -29.193 -8.934 3.469 1.00 58.56 198 MET A CA 1
ATOM 1673 C C . MET A 1 198 ? -29.443 -8.889 4.985 1.00 58.56 198 MET A C 1
ATOM 1675 O O . MET A 1 198 ? -30.214 -9.702 5.491 1.00 58.56 198 MET A O 1
ATOM 1679 N N . VAL A 1 199 ? -28.783 -7.969 5.696 1.00 50.69 199 VAL A N 1
ATOM 1680 C CA . VAL A 1 199 ? -28.905 -7.732 7.144 1.00 50.69 199 VAL A CA 1
ATOM 1681 C C . VAL A 1 199 ? -29.592 -6.396 7.370 1.00 50.69 199 VAL A C 1
ATOM 1683 O O . VAL A 1 199 ? -30.472 -6.343 8.255 1.00 50.69 199 VAL A O 1
#

Radius of gyration: 24.47 Å; chains: 1; bounding box: 73×29×66 Å

pLDDT: mean 80.5, std 11.81, range [38.91, 93.44]

Organism: Escherichia coli (NCBI:txid562)